Protein AF-A0ABD2YR52-F1 (afdb_monomer_lite)

Structure (mmCIF, N/CA/C/O backbone):
data_AF-A0ABD2YR52-F1
#
_entry.id   AF-A0ABD2YR52-F1
#
loop_
_atom_site.group_PDB
_atom_site.id
_atom_site.type_symbol
_atom_site.label_atom_id
_atom_site.label_alt_id
_atom_site.label_comp_id
_atom_site.label_asym_id
_atom_site.label_entity_id
_atom_site.label_seq_id
_atom_site.pdbx_PDB_ins_code
_atom_site.Cartn_x
_atom_site.Cartn_y
_atom_site.Cartn_z
_atom_site.occupancy
_atom_site.B_iso_or_equiv
_atom_site.auth_seq_id
_atom_site.auth_comp_id
_atom_site.auth_asym_id
_atom_site.auth_atom_id
_atom_site.pdbx_PDB_model_num
ATOM 1 N N . MET A 1 1 ? -4.224 -1.906 13.832 1.00 71.44 1 MET A N 1
ATOM 2 C CA . MET A 1 1 ? -3.258 -0.803 14.008 1.00 71.44 1 MET A CA 1
ATOM 3 C C . MET A 1 1 ? -3.074 -0.077 12.682 1.00 71.44 1 MET A C 1
ATOM 5 O O . MET A 1 1 ? -3.028 -0.750 11.653 1.00 71.44 1 MET A O 1
ATOM 9 N N . PHE A 1 2 ? -2.977 1.249 12.676 1.00 67.94 2 PHE A N 1
ATOM 10 C CA . PHE A 1 2 ? -2.729 2.052 11.474 1.00 67.94 2 PHE A CA 1
ATOM 11 C C . PHE A 1 2 ? -1.773 3.212 11.775 1.00 67.94 2 PHE A C 1
ATOM 13 O O . PHE A 1 2 ? -1.691 3.655 12.915 1.00 67.94 2 PHE A O 1
ATOM 20 N N . ASP A 1 3 ? -1.019 3.656 10.774 1.00 60.59 3 ASP A N 1
ATOM 21 C CA . ASP A 1 3 ? -0.093 4.791 10.859 1.00 60.59 3 ASP A CA 1
ATOM 22 C C . ASP A 1 3 ? 0.055 5.445 9.476 1.00 60.59 3 ASP A C 1
ATOM 24 O O . ASP A 1 3 ? -0.257 4.847 8.435 1.00 60.59 3 ASP A O 1
ATOM 28 N N . ARG A 1 4 ? 0.597 6.659 9.444 1.00 66.06 4 ARG A N 1
ATOM 29 C CA . ARG A 1 4 ? 0.971 7.369 8.225 1.00 66.06 4 ARG A CA 1
ATOM 30 C C . ARG A 1 4 ? 2.470 7.583 8.095 1.00 66.06 4 ARG A C 1
ATOM 32 O O . ARG A 1 4 ? 3.229 7.669 9.057 1.00 66.06 4 ARG A O 1
ATOM 39 N N . ALA A 1 5 ? 2.895 7.807 6.859 1.00 56.94 5 ALA A N 1
ATOM 40 C CA . ALA A 1 5 ? 4.204 8.361 6.558 1.00 56.94 5 ALA A CA 1
ATOM 41 C C . ALA A 1 5 ? 4.069 9.441 5.484 1.00 56.94 5 ALA A C 1
ATOM 43 O O . ALA A 1 5 ? 3.447 9.242 4.443 1.00 56.94 5 ALA A O 1
ATOM 44 N N . THR A 1 6 ? 4.676 10.601 5.706 1.00 54.31 6 THR A N 1
ATOM 45 C CA . THR A 1 6 ? 4.720 11.693 4.727 1.00 54.31 6 THR A CA 1
ATOM 46 C C . THR A 1 6 ? 6.100 11.761 4.085 1.00 54.31 6 THR A C 1
ATOM 48 O O . THR A 1 6 ? 7.114 11.654 4.772 1.00 54.31 6 THR A O 1
ATOM 51 N N . ASN A 1 7 ? 6.155 11.962 2.765 1.00 50.84 7 ASN A N 1
ATOM 52 C CA . ASN A 1 7 ? 7.400 12.265 2.066 1.00 50.84 7 ASN A CA 1
ATOM 53 C C . ASN A 1 7 ? 7.287 13.635 1.394 1.00 50.84 7 ASN A C 1
ATOM 55 O O . ASN A 1 7 ? 6.700 13.793 0.323 1.00 50.84 7 ASN A O 1
ATOM 59 N N . MET A 1 8 ? 7.879 14.635 2.048 1.00 49.28 8 MET A N 1
ATOM 60 C CA . MET A 1 8 ? 7.823 16.030 1.608 1.00 49.28 8 MET A CA 1
ATOM 61 C C . MET A 1 8 ? 8.592 16.285 0.301 1.00 49.28 8 MET A C 1
ATOM 63 O O . MET A 1 8 ? 8.306 17.270 -0.370 1.00 49.28 8 MET A O 1
ATOM 67 N N . GLN A 1 9 ? 9.529 15.412 -0.098 1.00 47.38 9 GLN A N 1
ATOM 68 C CA . GLN A 1 9 ? 10.333 15.604 -1.316 1.00 47.38 9 GLN A CA 1
ATOM 69 C C . GLN A 1 9 ? 9.577 15.267 -2.609 1.00 47.38 9 GLN A C 1
ATOM 71 O O . GLN A 1 9 ? 9.934 15.771 -3.669 1.00 47.38 9 GLN A O 1
ATOM 76 N N . HIS A 1 10 ? 8.529 14.442 -2.541 1.00 52.00 10 HIS A N 1
ATOM 77 C CA . HIS A 1 10 ? 7.835 13.922 -3.726 1.00 52.00 10 HIS A CA 1
ATOM 78 C C . HIS A 1 10 ? 6.342 14.271 -3.782 1.00 52.00 10 HIS A C 1
ATOM 80 O O . HIS A 1 10 ? 5.606 13.609 -4.507 1.00 52.00 10 HIS A O 1
ATOM 86 N N . SER A 1 11 ? 5.877 15.270 -3.019 1.00 68.94 11 SER A N 1
ATOM 87 C CA . SER A 1 11 ? 4.451 15.654 -2.953 1.00 68.94 11 SER A CA 1
ATOM 88 C C . SER A 1 11 ? 3.526 14.439 -2.792 1.00 68.94 11 SER A C 1
ATOM 90 O O . SER A 1 11 ? 2.568 14.272 -3.543 1.00 68.94 11 SER A O 1
ATOM 92 N N . SER A 1 12 ? 3.884 13.515 -1.898 1.00 75.06 12 SER A N 1
ATOM 93 C CA . SER A 1 12 ? 3.140 12.272 -1.690 1.00 75.06 12 SER A CA 1
ATOM 94 C C . SER A 1 12 ? 3.155 11.858 -0.225 1.00 75.06 12 SER A C 1
ATOM 96 O O . SER A 1 12 ? 4.072 12.170 0.542 1.00 75.06 12 SER A O 1
ATOM 98 N N . PHE A 1 13 ? 2.127 11.123 0.170 1.00 81.75 13 PHE A N 1
ATOM 99 C CA . PHE A 1 13 ? 2.026 10.507 1.485 1.00 81.75 13 PHE A CA 1
ATOM 100 C C . PHE A 1 13 ? 1.654 9.039 1.329 1.00 81.75 13 PHE A C 1
ATOM 102 O O . PHE A 1 13 ? 1.230 8.596 0.264 1.00 81.75 13 PHE A O 1
ATOM 109 N N . SER A 1 14 ? 1.840 8.264 2.381 1.00 81.75 14 SER A N 1
ATOM 110 C CA . SER A 1 14 ? 1.438 6.870 2.422 1.00 81.75 14 SER A CA 1
ATOM 111 C C . SER A 1 14 ? 0.779 6.537 3.746 1.00 81.75 14 SER A C 1
ATOM 113 O O . SER A 1 14 ? 1.005 7.189 4.770 1.00 81.75 14 SER A O 1
ATOM 115 N N . THR A 1 15 ? -0.040 5.500 3.702 1.00 84.50 15 THR A N 1
ATOM 116 C CA . THR A 1 15 ? -0.690 4.904 4.861 1.00 84.50 15 THR A CA 1
ATOM 117 C C . THR A 1 15 ? -0.187 3.478 5.026 1.00 84.50 15 THR A C 1
ATOM 119 O O . THR A 1 15 ? 0.148 2.795 4.053 1.00 84.50 15 THR A O 1
ATOM 122 N N . GLY A 1 16 ? -0.079 3.047 6.276 1.00 83.88 16 GLY A N 1
ATOM 123 C CA . GLY A 1 16 ? 0.263 1.692 6.666 1.00 83.88 16 GLY A CA 1
ATOM 124 C C . GLY A 1 16 ? -0.782 1.159 7.630 1.00 83.88 16 GLY A C 1
ATOM 125 O O . GLY A 1 16 ? -1.138 1.824 8.596 1.00 83.88 16 GLY A O 1
ATOM 126 N N . VAL A 1 17 ? -1.261 -0.053 7.388 1.00 85.00 17 VAL A N 1
ATOM 127 C CA . VAL A 1 17 ? -2.178 -0.765 8.277 1.00 85.00 17 VAL A CA 1
ATOM 128 C C . VAL A 1 17 ? -1.579 -2.124 8.581 1.00 85.00 17 VAL A C 1
ATOM 130 O O . VAL A 1 17 ? -1.082 -2.806 7.687 1.00 85.00 17 VAL A O 1
ATOM 133 N N . ALA A 1 18 ? -1.671 -2.536 9.838 1.00 85.56 18 ALA A N 1
ATOM 134 C CA . ALA A 1 18 ? -1.377 -3.891 10.266 1.00 85.56 18 ALA A CA 1
ATOM 135 C C . ALA A 1 18 ? -2.550 -4.453 11.075 1.00 85.56 18 ALA A C 1
ATOM 137 O O . ALA A 1 18 ? -3.049 -3.816 12.011 1.00 85.56 18 ALA A O 1
ATOM 138 N N . MET A 1 19 ? -2.974 -5.664 10.721 1.00 83.06 19 MET A N 1
ATOM 139 C CA . MET A 1 19 ? -3.982 -6.437 11.437 1.00 83.06 19 MET A CA 1
ATOM 140 C C . MET A 1 19 ? -3.339 -7.599 12.163 1.00 83.06 19 MET A C 1
ATOM 142 O O . MET A 1 19 ? -2.556 -8.357 11.586 1.00 83.06 19 MET A O 1
ATOM 146 N N . LEU A 1 20 ? -3.694 -7.731 13.436 1.00 81.50 20 LEU A N 1
ATOM 147 C CA . LEU A 1 20 ? -3.202 -8.777 14.312 1.00 81.50 20 LEU A CA 1
ATOM 148 C C . LEU A 1 20 ? -4.368 -9.403 15.077 1.00 81.50 20 LEU A C 1
ATOM 150 O O . LEU A 1 20 ? -5.316 -8.711 15.440 1.00 81.50 20 LEU A O 1
ATOM 154 N N . ILE A 1 21 ? -4.261 -10.696 15.374 1.00 79.12 21 ILE A N 1
ATOM 155 C CA . ILE A 1 21 ? -5.092 -11.373 16.372 1.00 79.12 21 ILE A CA 1
ATOM 156 C C . ILE A 1 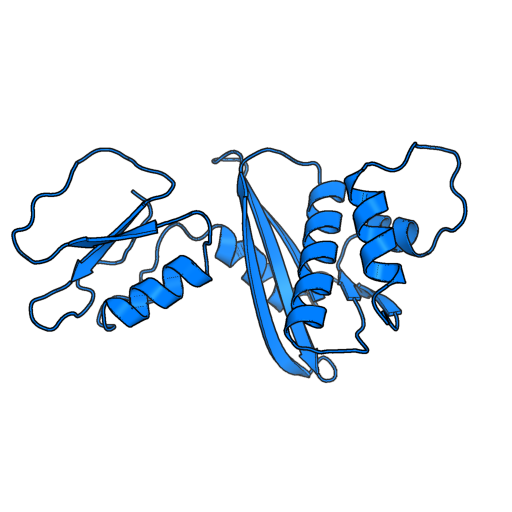21 ? -4.429 -11.160 17.732 1.00 79.12 21 ILE A C 1
ATOM 158 O O . ILE A 1 21 ? -3.235 -11.440 17.889 1.00 79.12 21 ILE A O 1
ATOM 162 N N . ASN A 1 22 ? -5.197 -10.678 18.713 1.00 78.31 22 ASN A N 1
ATOM 163 C CA . ASN A 1 22 ? -4.768 -10.505 20.108 1.00 78.31 22 ASN A CA 1
ATOM 164 C C . ASN A 1 22 ? -3.435 -9.739 20.268 1.00 78.31 22 ASN A C 1
ATOM 166 O O . ASN A 1 22 ? -2.638 -10.072 21.140 1.00 78.31 22 ASN A O 1
ATOM 170 N N . HIS A 1 23 ? -3.156 -8.764 19.393 1.00 68.94 23 HIS A N 1
ATOM 171 C CA . HIS A 1 23 ? -1.895 -7.996 19.334 1.00 68.94 23 HIS A CA 1
ATOM 172 C C . HIS A 1 23 ? -0.605 -8.830 19.172 1.00 68.94 23 HIS A C 1
ATOM 174 O O . HIS A 1 23 ? 0.488 -8.284 19.295 1.00 68.94 23 HIS A O 1
ATOM 180 N N . ALA A 1 24 ? -0.701 -10.131 18.870 1.00 70.12 24 ALA A N 1
ATOM 181 C CA . ALA A 1 24 ? 0.448 -11.041 18.867 1.00 70.12 24 ALA A CA 1
ATOM 182 C C . ALA A 1 24 ? 0.676 -11.732 17.517 1.00 70.12 24 ALA A C 1
ATOM 184 O O . ALA A 1 24 ? 1.819 -11.908 17.097 1.00 70.12 24 ALA A O 1
ATOM 185 N N . SER A 1 25 ? -0.393 -12.122 16.819 1.00 77.88 25 SER A N 1
ATOM 186 C CA . SER A 1 25 ? -0.284 -12.877 15.566 1.00 77.88 25 SER A CA 1
ATOM 187 C C . SER A 1 25 ? -0.683 -12.014 14.381 1.00 77.88 25 SER A C 1
ATOM 189 O O . SER A 1 25 ? -1.835 -11.608 14.275 1.00 77.88 25 SER A O 1
ATOM 191 N N . PHE A 1 26 ? 0.262 -11.742 13.484 1.00 81.62 26 PHE A N 1
ATOM 192 C CA . PHE A 1 26 ? 0.005 -10.992 12.257 1.00 81.62 26 PHE A CA 1
ATOM 193 C C . PHE A 1 26 ? -0.951 -11.750 11.324 1.00 81.62 26 PHE A C 1
ATOM 195 O O . PHE A 1 26 ? -0.741 -12.930 11.050 1.00 81.62 26 PHE A O 1
ATOM 202 N N . ILE A 1 27 ? -1.979 -11.056 10.830 1.00 80.88 27 ILE A N 1
ATOM 203 C CA . ILE A 1 27 ? -2.959 -11.578 9.864 1.00 80.88 27 ILE A CA 1
ATOM 204 C C . ILE A 1 27 ? -2.647 -11.042 8.472 1.00 80.88 27 ILE A C 1
ATOM 206 O O . ILE A 1 27 ? -2.513 -11.795 7.513 1.00 80.88 27 ILE A O 1
ATOM 210 N N . ALA A 1 28 ? -2.581 -9.716 8.368 1.00 81.19 28 ALA A N 1
ATOM 211 C CA . ALA A 1 28 ? -2.492 -9.002 7.110 1.00 81.19 28 ALA A CA 1
ATOM 212 C C . ALA A 1 28 ? -1.951 -7.594 7.338 1.00 81.19 28 ALA A C 1
ATOM 214 O O . ALA A 1 28 ? -2.092 -7.014 8.418 1.00 81.19 28 ALA A O 1
ATOM 215 N N . GLY A 1 29 ? -1.362 -7.028 6.293 1.00 82.38 29 GLY A N 1
ATOM 216 C CA . GLY A 1 29 ? -0.890 -5.656 6.280 1.00 82.38 29 GLY A CA 1
ATOM 217 C C . GLY A 1 29 ? -1.226 -5.003 4.953 1.00 82.38 29 GLY A C 1
ATOM 218 O O . GLY A 1 29 ? -1.324 -5.677 3.930 1.00 82.38 29 GLY A O 1
ATOM 219 N N . LEU A 1 30 ? -1.419 -3.694 4.982 1.00 79.38 30 LEU A N 1
ATOM 220 C CA . LEU A 1 30 ? -1.702 -2.883 3.810 1.00 79.38 30 LEU A CA 1
ATOM 221 C C . LEU A 1 30 ? -0.765 -1.683 3.818 1.00 79.38 30 LEU A C 1
ATOM 223 O O . LEU A 1 30 ? -0.578 -1.034 4.844 1.00 79.38 30 LEU A O 1
ATOM 227 N N . SER A 1 31 ? -0.195 -1.385 2.658 1.00 83.56 31 SER A N 1
ATOM 228 C CA . SER A 1 31 ? 0.545 -0.156 2.415 1.00 83.56 31 SER A CA 1
ATOM 229 C C . SER A 1 31 ? -0.017 0.501 1.167 1.00 83.56 31 SER A C 1
ATOM 231 O O . SER A 1 31 ? -0.183 -0.164 0.144 1.00 83.56 31 SER A O 1
ATOM 233 N N . LYS A 1 32 ? -0.343 1.791 1.241 1.00 80.69 32 LYS A N 1
ATOM 234 C CA . LYS A 1 32 ? -0.827 2.552 0.085 1.00 80.69 32 LYS A CA 1
ATOM 235 C C . LYS A 1 32 ? -0.100 3.874 -0.025 1.00 80.69 32 LYS A C 1
ATOM 237 O O . LYS A 1 32 ? 0.027 4.598 0.956 1.00 80.69 32 LYS A O 1
ATOM 242 N N . LYS A 1 33 ? 0.341 4.199 -1.239 1.00 81.88 33 LYS A N 1
ATOM 243 C CA . LYS A 1 33 ? 0.891 5.508 -1.598 1.00 81.88 33 LYS A CA 1
ATOM 244 C C . LYS A 1 33 ? -0.193 6.362 -2.253 1.00 81.88 33 LYS A C 1
ATOM 246 O O . LYS A 1 33 ? -0.914 5.889 -3.126 1.00 81.88 33 LYS A O 1
ATOM 251 N N . TYR A 1 34 ? -0.252 7.627 -1.865 1.00 80.88 34 TYR A N 1
ATOM 252 C CA . TYR A 1 34 ? -1.148 8.649 -2.387 1.00 80.88 34 TYR A CA 1
ATOM 253 C C . TYR A 1 34 ? -0.332 9.814 -2.955 1.00 80.88 34 TYR A C 1
ATOM 255 O O . TYR A 1 34 ? 0.692 10.209 -2.393 1.00 80.88 34 TYR A O 1
ATOM 263 N N . LEU A 1 35 ? -0.786 10.368 -4.079 1.00 77.00 35 LEU A N 1
ATOM 264 C CA . LEU A 1 35 ? -0.212 11.570 -4.686 1.00 77.00 35 LEU A CA 1
ATOM 265 C C . LEU A 1 35 ? -0.916 12.817 -4.131 1.00 77.00 35 LEU A C 1
ATOM 267 O O . LEU A 1 35 ? -2.134 12.818 -3.970 1.00 77.00 35 LEU A O 1
ATOM 271 N N . GLY A 1 36 ? -0.157 13.880 -3.873 1.00 77.94 36 GLY A N 1
ATOM 272 C CA . GLY A 1 36 ? -0.648 15.161 -3.369 1.00 77.94 36 GLY A CA 1
ATOM 273 C C . GLY A 1 36 ? -0.270 15.455 -1.914 1.00 77.94 36 GLY A C 1
ATOM 274 O O . GLY A 1 36 ? 0.490 14.728 -1.269 1.00 77.94 36 GLY A O 1
ATOM 275 N N . PHE A 1 37 ? -0.820 16.558 -1.404 1.00 73.12 37 PHE A N 1
ATOM 276 C CA . PHE A 1 37 ? -0.639 17.012 -0.028 1.00 73.12 37 PHE A CA 1
ATOM 277 C C . PHE A 1 37 ? -1.951 16.900 0.735 1.00 73.12 37 PHE A C 1
ATOM 279 O O . PHE A 1 37 ? -3.002 17.313 0.254 1.00 73.12 37 PHE A O 1
ATOM 286 N N . ALA A 1 38 ? -1.866 16.381 1.950 1.00 75.38 38 ALA A N 1
ATOM 287 C CA . ALA A 1 38 ? -2.953 16.373 2.909 1.00 75.38 38 ALA A CA 1
ATOM 288 C C . ALA A 1 38 ? -2.375 16.727 4.282 1.00 75.38 38 ALA A C 1
ATOM 290 O O . ALA A 1 38 ? -1.193 16.488 4.553 1.00 75.38 38 ALA A O 1
ATOM 291 N N . ASN A 1 39 ? -3.191 17.342 5.136 1.00 77.38 39 ASN A N 1
ATOM 292 C CA . ASN A 1 39 ? -2.781 17.609 6.50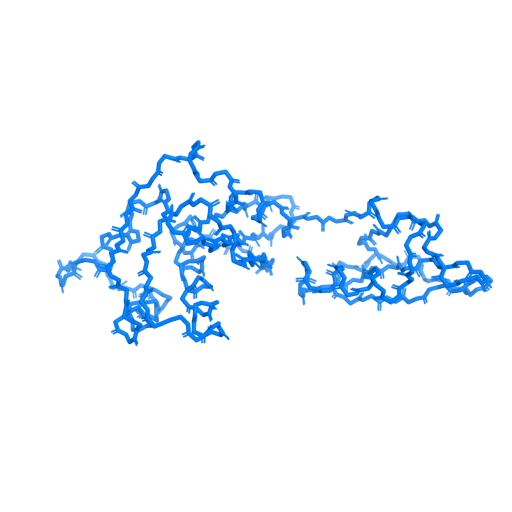8 1.00 77.38 39 ASN A CA 1
ATOM 293 C C . ASN A 1 39 ? -2.704 16.296 7.304 1.00 77.38 39 ASN A C 1
ATOM 295 O O . ASN A 1 39 ? -3.119 15.229 6.848 1.00 77.38 39 ASN A O 1
ATOM 299 N N . ALA A 1 40 ? -2.153 16.379 8.510 1.00 75.56 40 ALA A N 1
ATOM 300 C CA . ALA A 1 40 ? -1.989 15.216 9.363 1.00 75.56 40 ALA A CA 1
ATOM 301 C C . ALA A 1 40 ? -3.282 14.439 9.601 1.00 75.56 40 ALA A C 1
ATOM 303 O O . ALA A 1 40 ? -3.314 13.227 9.433 1.00 75.56 40 ALA A O 1
ATOM 304 N N . GLU A 1 41 ? -4.334 15.168 9.929 1.00 75.25 41 GLU A N 1
ATOM 305 C CA . GLU A 1 41 ? -5.636 14.645 10.324 1.00 75.25 41 GLU A CA 1
ATOM 306 C C . GLU A 1 41 ? -6.299 13.884 9.172 1.00 75.25 41 GLU A C 1
ATOM 308 O O . GLU A 1 41 ? -6.766 12.762 9.346 1.00 75.25 41 GLU A O 1
ATOM 313 N N . THR A 1 42 ? -6.245 14.445 7.963 1.00 78.88 42 THR A N 1
ATOM 314 C CA . THR A 1 42 ? -6.792 13.822 6.754 1.00 78.88 42 THR A CA 1
ATOM 315 C C . THR A 1 42 ? -6.064 12.526 6.419 1.00 78.88 42 THR A C 1
ATOM 317 O O . THR A 1 42 ? -6.698 11.545 6.040 1.00 78.88 42 THR A O 1
ATOM 320 N N . ILE A 1 43 ? -4.735 12.492 6.557 1.00 79.44 43 ILE A N 1
ATOM 321 C CA . ILE A 1 43 ? -3.963 11.285 6.238 1.00 79.44 43 ILE A CA 1
ATOM 322 C C . ILE A 1 43 ? -4.290 10.154 7.224 1.00 79.44 43 ILE A C 1
ATOM 324 O O . ILE A 1 43 ? -4.412 9.005 6.807 1.00 79.44 43 ILE A O 1
ATOM 328 N N . GLU A 1 44 ? -4.489 10.466 8.503 1.00 77.50 44 GLU A N 1
ATOM 329 C CA . GLU A 1 44 ? -4.903 9.476 9.508 1.00 77.50 44 GLU A CA 1
ATOM 330 C C . GLU A 1 44 ? -6.333 8.991 9.296 1.00 77.50 44 GLU A C 1
ATOM 332 O O . GLU A 1 44 ? -6.606 7.796 9.406 1.00 77.50 44 GLU A O 1
ATOM 337 N N . ALA A 1 45 ? -7.247 9.892 8.928 1.00 80.38 45 ALA A N 1
ATOM 338 C CA . ALA A 1 45 ? -8.601 9.514 8.545 1.00 80.38 45 ALA A CA 1
ATOM 339 C C . ALA A 1 45 ? -8.574 8.556 7.337 1.00 80.38 45 ALA A C 1
ATOM 341 O O . ALA A 1 45 ? -9.252 7.529 7.336 1.00 80.38 45 ALA A O 1
ATOM 342 N N . ILE A 1 46 ? -7.716 8.817 6.343 1.00 83.38 46 ILE A N 1
ATOM 343 C CA . ILE A 1 46 ? -7.497 7.910 5.207 1.00 83.38 46 ILE A CA 1
ATOM 344 C C . ILE A 1 46 ? -6.904 6.567 5.664 1.00 83.38 46 ILE A C 1
ATOM 346 O O . ILE A 1 46 ? -7.367 5.524 5.203 1.00 83.38 46 ILE A O 1
ATOM 350 N N . ALA A 1 47 ? -5.924 6.560 6.572 1.00 84.75 47 ALA A N 1
ATOM 351 C CA . ALA A 1 47 ? -5.342 5.326 7.110 1.00 84.75 47 ALA A CA 1
ATOM 352 C C . ALA A 1 47 ? -6.381 4.493 7.883 1.00 84.75 47 ALA A C 1
ATOM 354 O O . ALA A 1 47 ? -6.448 3.272 7.735 1.00 84.75 47 ALA A O 1
ATOM 355 N N . THR A 1 48 ? -7.255 5.163 8.634 1.00 85.88 48 THR A N 1
ATOM 356 C CA . THR A 1 48 ? -8.385 4.564 9.357 1.00 85.88 48 THR A CA 1
ATOM 357 C C . THR A 1 48 ? -9.389 3.942 8.392 1.00 85.88 48 THR A C 1
ATOM 359 O O . THR A 1 48 ? -9.797 2.791 8.558 1.00 85.88 48 THR A O 1
ATOM 362 N N . ARG A 1 49 ? -9.730 4.669 7.322 1.00 85.44 49 ARG A N 1
ATOM 363 C CA . ARG A 1 49 ? -10.564 4.170 6.225 1.00 85.44 49 ARG A CA 1
ATOM 364 C C . ARG A 1 49 ? -9.968 2.910 5.601 1.00 85.44 49 ARG A C 1
ATOM 366 O O . ARG A 1 49 ? -10.665 1.915 5.422 1.00 85.44 49 ARG A O 1
ATOM 373 N N . ASP A 1 50 ? -8.679 2.951 5.268 1.00 87.56 50 ASP A N 1
ATOM 374 C CA . ASP A 1 50 ? -7.948 1.827 4.679 1.00 87.56 50 ASP A CA 1
ATOM 375 C C . ASP A 1 50 ? -7.944 0.605 5.609 1.00 87.56 50 ASP A C 1
ATOM 377 O O . ASP A 1 50 ? -8.080 -0.524 5.134 1.00 87.56 50 ASP A O 1
ATOM 381 N N . ALA A 1 51 ? -7.867 0.817 6.927 1.00 86.81 51 ALA A N 1
ATOM 382 C CA . ALA A 1 51 ? -7.978 -0.253 7.909 1.00 86.81 51 ALA A CA 1
ATOM 383 C C . ALA A 1 51 ? -9.372 -0.894 7.919 1.00 86.81 51 ALA A C 1
ATOM 385 O O . ALA A 1 51 ? -9.476 -2.119 7.860 1.00 86.81 51 ALA A O 1
ATOM 386 N N . ALA A 1 52 ? -10.440 -0.094 7.915 1.00 85.62 52 ALA A N 1
ATOM 387 C CA . ALA A 1 52 ? -11.805 -0.613 7.846 1.00 85.62 52 ALA A CA 1
ATOM 388 C C . ALA A 1 52 ? -12.067 -1.387 6.539 1.00 85.62 52 ALA A C 1
ATOM 390 O O . ALA A 1 52 ? -12.655 -2.471 6.555 1.00 85.62 52 ALA A O 1
ATOM 391 N N . PHE A 1 53 ? -11.565 -0.885 5.405 1.00 87.00 53 PHE A N 1
ATOM 392 C CA . PHE A 1 53 ? -11.643 -1.597 4.127 1.00 87.00 53 PHE A CA 1
ATOM 393 C C . PHE A 1 53 ? -10.907 -2.937 4.156 1.00 87.00 53 PHE A C 1
ATOM 395 O O . PHE A 1 53 ? -11.449 -3.928 3.664 1.00 87.00 53 PHE A O 1
ATOM 402 N N . LEU A 1 54 ? -9.702 -2.983 4.732 1.00 85.75 54 LEU A N 1
ATOM 403 C CA . LEU A 1 54 ? -8.943 -4.226 4.866 1.00 85.75 54 LEU A CA 1
ATOM 404 C C . LEU A 1 54 ? -9.704 -5.250 5.722 1.00 85.75 54 LEU A C 1
ATOM 406 O O . LEU A 1 54 ? -9.778 -6.415 5.343 1.00 85.75 54 LEU A O 1
ATOM 410 N N . ALA A 1 55 ? -10.334 -4.818 6.819 1.00 86.19 55 ALA A N 1
ATOM 411 C CA . ALA A 1 55 ? -11.098 -5.707 7.700 1.00 86.19 55 ALA A CA 1
ATOM 412 C C . ALA A 1 55 ? -12.270 -6.324 6.938 1.00 86.19 55 ALA A C 1
ATOM 414 O O . ALA A 1 55 ? -12.461 -7.541 6.951 1.00 86.19 55 ALA A O 1
ATOM 415 N N . ARG A 1 56 ? -13.002 -5.483 6.197 1.00 85.69 56 ARG A N 1
ATOM 416 C CA . ARG A 1 56 ? -14.123 -5.922 5.365 1.00 85.69 56 ARG A CA 1
ATOM 417 C C . ARG A 1 56 ? -13.682 -6.901 4.279 1.00 85.69 56 ARG A C 1
ATOM 419 O O . ARG A 1 56 ? -14.355 -7.903 4.067 1.00 85.69 56 ARG A O 1
ATOM 426 N N . ALA A 1 57 ? -12.560 -6.635 3.610 1.00 85.6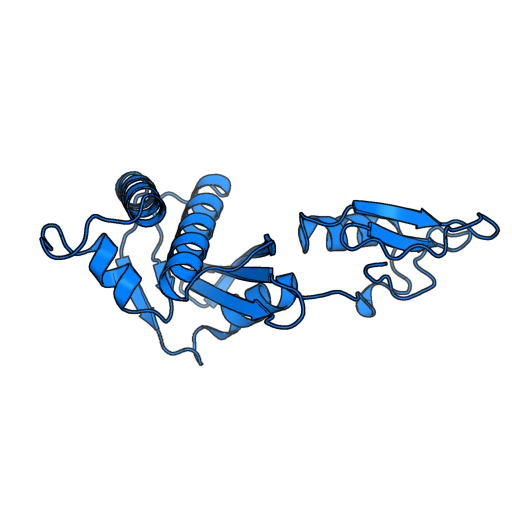2 57 ALA A N 1
ATOM 427 C CA . ALA A 1 57 ? -12.012 -7.514 2.575 1.00 85.62 57 ALA A CA 1
ATOM 428 C C . ALA A 1 57 ? -11.599 -8.893 3.120 1.00 85.62 57 ALA A C 1
ATOM 430 O O . ALA A 1 57 ? -11.653 -9.882 2.394 1.00 85.62 57 ALA A O 1
ATOM 431 N N . LEU A 1 58 ? -11.224 -8.962 4.399 1.00 85.38 58 LEU A N 1
ATOM 432 C CA . LEU A 1 58 ? -10.873 -10.196 5.102 1.00 85.38 58 LEU A CA 1
ATOM 433 C C . LEU A 1 58 ? -12.069 -10.859 5.800 1.00 85.38 58 LEU A C 1
ATOM 435 O O . LEU A 1 58 ? -11.879 -11.827 6.532 1.00 85.38 58 LEU A O 1
ATOM 439 N N . TYR A 1 59 ? -13.290 -10.353 5.591 1.00 88.12 59 TYR A N 1
ATOM 440 C CA . TYR A 1 59 ? -14.510 -10.816 6.262 1.00 88.12 59 TYR A CA 1
ATOM 441 C C . TYR A 1 59 ? -14.417 -10.774 7.799 1.00 88.12 59 TYR A C 1
ATOM 443 O O . TYR A 1 59 ? -15.093 -11.530 8.497 1.00 88.12 59 TYR A O 1
ATOM 451 N N . ILE A 1 60 ? -13.596 -9.872 8.345 1.00 84.38 60 ILE A N 1
ATOM 452 C CA . ILE A 1 60 ? -13.454 -9.677 9.787 1.00 84.38 60 ILE A CA 1
ATOM 453 C C . ILE A 1 60 ? -14.609 -8.801 10.256 1.00 84.38 60 ILE A C 1
ATOM 455 O O . ILE A 1 60 ? -14.692 -7.619 9.929 1.00 84.38 60 ILE A O 1
ATOM 459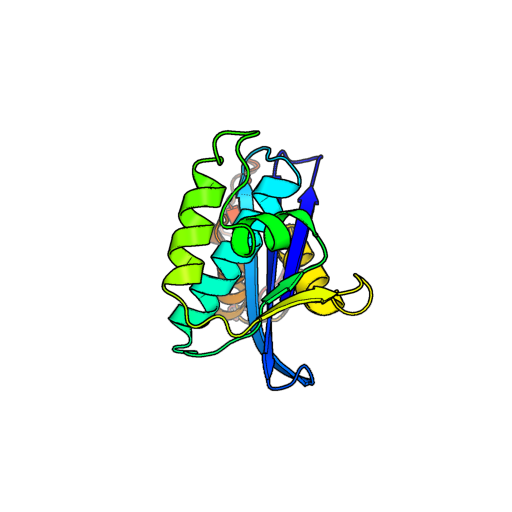 N N . SER A 1 61 ? -15.515 -9.404 11.020 1.00 78.00 61 SER A N 1
ATOM 460 C CA . SER A 1 61 ? -16.739 -8.735 11.457 1.00 78.00 61 SER A CA 1
ATOM 461 C C . SER A 1 61 ? -16.512 -7.821 12.652 1.00 78.00 61 SER A C 1
ATOM 463 O O . SER A 1 61 ? -17.176 -6.800 12.715 1.00 78.00 61 SER A O 1
ATOM 465 N N . ASN A 1 62 ? -15.596 -8.184 13.559 1.00 82.38 62 ASN A N 1
ATOM 466 C CA . ASN A 1 62 ? -15.310 -7.473 14.805 1.00 82.38 62 ASN A CA 1
ATOM 467 C C . ASN A 1 62 ? -13.814 -7.172 14.901 1.00 82.38 62 ASN A C 1
ATOM 469 O O . ASN A 1 62 ? -12.999 -8.094 14.834 1.00 82.38 62 ASN A O 1
ATOM 473 N N . PHE A 1 63 ? -13.448 -5.907 15.078 1.00 82.38 63 PHE A N 1
ATOM 474 C CA . PHE A 1 63 ? -12.050 -5.503 15.228 1.00 82.38 63 PHE A CA 1
ATOM 475 C C . PHE A 1 63 ? -11.918 -4.241 16.079 1.00 82.38 63 PHE A C 1
ATOM 477 O O . PHE A 1 63 ? -12.856 -3.453 16.193 1.00 82.38 63 PHE A O 1
ATOM 484 N N . SER A 1 64 ? -10.739 -4.050 16.667 1.00 83.81 64 SER A N 1
ATOM 485 C CA . SER A 1 64 ? -10.342 -2.796 17.299 1.00 83.81 64 SER A CA 1
ATOM 486 C C . SER A 1 64 ? -9.427 -1.999 16.370 1.00 83.81 64 SER A C 1
ATOM 488 O O . SER A 1 64 ? -8.616 -2.552 15.617 1.00 83.81 64 SER A O 1
ATOM 490 N N . LEU A 1 65 ? -9.566 -0.679 16.409 1.00 83.12 65 LEU A N 1
ATOM 491 C CA . LEU A 1 65 ? -8.681 0.246 15.717 1.00 83.12 65 LEU A CA 1
ATOM 492 C C . LEU A 1 65 ? -7.714 0.867 16.710 1.00 83.12 65 LEU A C 1
ATOM 494 O O . LEU A 1 65 ? -8.107 1.311 17.781 1.00 83.12 65 LEU A O 1
ATOM 498 N N . GLU A 1 66 ? -6.447 0.920 16.321 1.00 83.88 66 GLU A N 1
ATOM 499 C CA . GLU A 1 66 ? -5.389 1.488 17.148 1.00 83.88 66 GLU A CA 1
ATOM 500 C C . GLU A 1 66 ? -4.528 2.400 16.285 1.00 83.88 66 GLU A C 1
ATOM 502 O O . GLU A 1 66 ? -4.051 1.957 15.233 1.00 83.88 66 GLU A O 1
ATOM 507 N N . GLY A 1 67 ? -4.332 3.639 16.724 1.00 76.25 67 GLY A N 1
ATOM 508 C CA . GLY A 1 67 ? -3.515 4.648 16.046 1.00 76.25 67 GLY A CA 1
ATOM 509 C C . GLY A 1 67 ? -2.863 5.596 17.051 1.00 76.25 67 GLY A C 1
ATOM 510 O O . GLY A 1 67 ? -3.030 5.431 18.257 1.00 76.25 67 GLY A O 1
ATOM 511 N N . ASP A 1 68 ? -2.104 6.580 16.579 1.00 70.69 68 ASP A N 1
ATOM 512 C CA . ASP A 1 68 ? -1.378 7.544 17.421 1.00 70.69 68 ASP A CA 1
ATOM 513 C C . ASP A 1 68 ? -1.979 8.963 17.393 1.00 70.69 68 ASP A C 1
ATOM 515 O O . ASP A 1 68 ? -1.472 9.868 18.061 1.00 70.69 68 ASP A O 1
ATOM 519 N N . VAL A 1 69 ? -3.088 9.166 16.671 1.00 66.38 69 VAL A N 1
ATOM 520 C CA . VAL A 1 69 ? -3.737 10.474 16.535 1.00 66.38 69 VAL A CA 1
ATOM 521 C C . VAL A 1 69 ? -5.078 10.531 17.258 1.00 66.38 69 VAL A C 1
ATOM 523 O O . VAL A 1 69 ? -6.078 9.941 16.854 1.00 66.38 69 VAL A O 1
ATOM 526 N N . GLN A 1 70 ? -5.093 11.342 18.316 1.00 64.69 70 GLN A N 1
ATOM 527 C CA . GLN A 1 70 ? -6.237 11.548 19.199 1.00 64.69 70 GLN A CA 1
ATOM 528 C C . GLN A 1 70 ? -7.453 12.150 18.474 1.00 64.69 70 GLN A C 1
ATOM 530 O O . GLN A 1 70 ? -8.579 11.862 18.863 1.00 64.69 70 GLN A O 1
ATOM 535 N N . ILE A 1 71 ? -7.260 12.952 17.417 1.00 63.78 71 ILE A N 1
ATOM 536 C CA . ILE A 1 71 ? -8.369 13.646 16.737 1.00 63.78 71 ILE A CA 1
ATOM 537 C C . ILE A 1 71 ? -9.319 12.686 16.016 1.00 63.78 71 ILE A C 1
ATOM 539 O O . ILE A 1 71 ? -10.524 12.878 16.066 1.00 63.78 71 ILE A O 1
ATOM 543 N N . VAL A 1 72 ? -8.798 11.614 15.409 1.00 64.88 72 VAL A N 1
ATOM 544 C CA . VAL A 1 72 ? -9.634 10.622 14.713 1.00 64.88 72 VAL A CA 1
ATOM 545 C C . VAL A 1 72 ? -10.502 9.858 15.710 1.00 64.88 72 VAL A C 1
ATOM 547 O O . VAL A 1 72 ? -11.624 9.480 15.398 1.00 64.88 72 VAL A O 1
ATOM 550 N N . ILE A 1 73 ? -10.004 9.669 16.932 1.00 64.56 73 ILE A N 1
ATOM 551 C CA . ILE A 1 73 ? -10.753 9.021 18.009 1.00 64.56 73 ILE A CA 1
ATOM 552 C C . ILE A 1 73 ? -11.920 9.907 18.446 1.00 64.56 73 ILE A C 1
ATOM 554 O O . ILE A 1 73 ? -13.046 9.421 18.490 1.00 64.56 73 ILE A O 1
ATOM 558 N N . HIS A 1 74 ? -11.669 11.201 18.677 1.00 64.62 74 HIS A N 1
ATOM 559 C CA . HIS A 1 74 ? -12.729 12.166 18.988 1.00 64.62 74 HIS A CA 1
ATOM 560 C C . HIS A 1 74 ? -13.742 12.268 17.839 1.00 64.62 74 HIS A C 1
ATOM 562 O O . HIS A 1 74 ? -14.931 12.153 18.073 1.00 64.62 74 HIS A O 1
ATOM 568 N N . MET A 1 75 ? -13.302 12.308 16.575 1.00 63.38 75 MET A N 1
ATOM 569 C CA . MET A 1 75 ? -14.204 12.345 15.407 1.00 63.38 75 MET A CA 1
ATOM 570 C C . MET A 1 75 ? -15.189 11.166 15.325 1.00 63.38 75 MET A C 1
ATOM 572 O O . MET A 1 75 ? -16.272 11.309 14.758 1.00 63.38 75 MET A O 1
ATOM 576 N N . VAL A 1 76 ? -14.808 9.992 15.835 1.00 62.00 76 VAL A N 1
ATOM 577 C CA . VAL A 1 76 ? -15.657 8.791 15.808 1.00 62.00 76 VAL A CA 1
ATOM 578 C C . VAL A 1 76 ? -16.489 8.651 17.083 1.00 62.00 76 VAL A C 1
ATOM 580 O O . VAL A 1 76 ? -17.576 8.081 17.030 1.00 62.00 76 VAL A O 1
ATOM 583 N N . GLN A 1 77 ? -15.988 9.155 18.212 1.00 64.31 77 GLN A N 1
ATOM 584 C CA . GLN A 1 77 ? -16.641 9.052 19.519 1.00 64.31 77 GLN A CA 1
ATOM 585 C C . GLN A 1 77 ? -17.551 10.241 19.851 1.00 64.31 77 GLN A C 1
ATOM 587 O O . GLN A 1 77 ? -18.471 10.059 20.643 1.00 64.31 77 GLN A O 1
ATOM 592 N N . ASP A 1 78 ? -17.342 11.413 19.246 1.00 60.38 78 ASP A N 1
ATOM 593 C CA . ASP A 1 78 ? -18.209 12.575 19.434 1.00 60.38 78 ASP A CA 1
ATOM 594 C C . ASP A 1 78 ? -19.467 12.473 18.560 1.00 60.38 78 ASP A C 1
ATOM 596 O O . ASP A 1 78 ? -19.423 12.366 17.323 1.00 60.38 78 ASP A O 1
ATOM 600 N N . GLU A 1 79 ? -20.618 12.509 19.231 1.00 53.22 79 GLU A N 1
ATOM 601 C CA . GLU A 1 79 ? -21.925 12.737 18.610 1.00 53.22 79 GLU A CA 1
ATOM 602 C C . GLU A 1 79 ? -22.165 14.228 18.323 1.00 53.22 79 GLU A C 1
ATOM 604 O O . GLU A 1 79 ? -22.889 14.535 17.380 1.00 53.22 79 GLU A O 1
ATOM 609 N N . ASP A 1 80 ? -21.471 15.131 19.023 1.00 51.22 80 ASP A N 1
ATOM 610 C CA . ASP A 1 80 ? -21.720 16.571 18.995 1.00 51.22 80 ASP A CA 1
ATOM 611 C C . ASP A 1 80 ? -20.403 17.361 19.066 1.00 51.22 80 ASP A C 1
ATOM 613 O O . ASP A 1 80 ? -19.814 17.479 20.136 1.00 51.22 80 ASP A O 1
ATOM 617 N N . ASP A 1 81 ? -19.952 17.962 17.961 1.00 48.25 81 ASP A N 1
ATOM 618 C CA . ASP A 1 81 ? -19.058 19.122 18.079 1.00 48.25 81 ASP A CA 1
ATOM 619 C C . ASP A 1 81 ? -19.361 20.155 16.980 1.00 48.25 81 ASP A C 1
ATOM 621 O O . ASP A 1 81 ? -19.074 19.977 15.794 1.00 48.25 81 ASP A O 1
ATOM 625 N N . GLU A 1 82 ? -20.010 21.248 17.389 1.00 48.75 82 GLU A N 1
ATOM 626 C CA . GLU A 1 82 ? -20.567 22.319 16.546 1.00 48.75 82 GLU A CA 1
ATOM 627 C C . GLU A 1 82 ? -19.506 23.241 15.904 1.00 48.75 82 GLU A C 1
ATOM 629 O O . GLU A 1 82 ? -19.856 24.192 15.204 1.00 48.75 82 GLU A O 1
ATOM 634 N N . PHE A 1 83 ? -18.204 23.000 16.105 1.00 46.38 83 PHE A N 1
ATOM 635 C CA . PHE A 1 83 ? -17.164 23.999 15.802 1.00 46.38 83 PHE A CA 1
ATOM 636 C C . PHE A 1 83 ? -16.322 23.781 14.537 1.00 46.38 83 PHE A C 1
ATOM 638 O O . PHE A 1 83 ? -15.470 24.613 14.208 1.00 46.38 83 PHE A O 1
ATOM 645 N N . SER A 1 84 ? -16.599 22.757 13.734 1.00 48.62 84 SER A N 1
ATOM 646 C CA . SER A 1 84 ? -16.194 22.763 12.324 1.00 48.62 84 SER A CA 1
ATOM 647 C C . SER A 1 84 ? -17.073 21.837 11.500 1.00 48.62 84 SER A C 1
ATOM 649 O O . SER A 1 84 ? -17.288 20.701 11.913 1.00 48.62 84 SER A O 1
ATOM 651 N N . PRO A 1 85 ? -17.551 22.269 10.317 1.00 51.56 85 PRO A N 1
ATOM 652 C CA . PRO A 1 85 ? -18.202 21.346 9.402 1.00 51.56 85 PRO A CA 1
ATOM 653 C C . PRO A 1 85 ? -17.242 20.173 9.145 1.00 51.56 85 PRO A C 1
ATOM 655 O O . PRO A 1 85 ? -16.089 20.420 8.765 1.00 51.56 85 PRO A O 1
ATOM 658 N N . PRO A 1 86 ? -17.665 18.916 9.381 1.00 58.19 86 PRO A N 1
ATOM 659 C CA . PRO A 1 86 ? -16.799 17.769 9.180 1.00 58.19 86 PRO A CA 1
ATOM 660 C C . PRO A 1 86 ? -16.306 17.788 7.737 1.00 58.19 86 PRO A C 1
ATOM 662 O O . PRO A 1 86 ? -17.074 18.008 6.797 1.00 58.19 86 PRO A O 1
ATOM 665 N N . SER A 1 87 ? -15.005 17.569 7.547 1.00 66.06 87 SER A N 1
ATOM 666 C CA . SER A 1 87 ? -14.481 17.375 6.200 1.00 66.06 87 SER A CA 1
ATOM 667 C C . SER A 1 87 ? -15.237 16.211 5.528 1.00 66.06 87 SER A C 1
ATOM 669 O O . SER A 1 87 ? -15.633 15.262 6.217 1.00 66.06 87 SER A O 1
ATOM 671 N N . PRO A 1 88 ? -15.412 16.212 4.195 1.00 73.62 88 PRO A N 1
ATOM 672 C CA . PRO A 1 88 ? -16.072 15.102 3.505 1.00 73.62 88 PRO A CA 1
ATOM 673 C C . PRO A 1 88 ? -15.461 13.735 3.859 1.00 73.62 88 PRO A C 1
ATOM 675 O O . PRO A 1 88 ? -16.170 12.761 4.074 1.00 73.62 88 PRO A O 1
ATOM 678 N N . ILE A 1 89 ? -14.136 13.691 4.036 1.00 73.50 89 ILE A N 1
ATOM 679 C CA . ILE A 1 89 ? -13.391 12.476 4.391 1.00 73.50 89 ILE A CA 1
ATOM 680 C C . ILE A 1 89 ? -13.739 11.988 5.801 1.00 73.50 89 ILE A C 1
ATOM 682 O O . ILE A 1 89 ? -13.852 10.787 6.021 1.00 73.50 89 ILE A O 1
ATOM 686 N N . THR A 1 90 ? -13.909 12.894 6.762 1.00 72.69 90 THR A N 1
ATOM 687 C CA . THR A 1 90 ? -14.259 12.517 8.139 1.00 72.69 90 THR A CA 1
ATOM 688 C C . THR A 1 90 ? -15.689 11.993 8.242 1.00 72.69 90 THR A C 1
ATOM 690 O O . THR A 1 90 ? -15.916 11.046 8.988 1.00 72.69 90 THR A O 1
ATOM 693 N N . SER A 1 91 ? -16.622 12.532 7.446 1.00 75.25 91 SER A N 1
ATOM 694 C CA . SER A 1 91 ? -17.985 11.989 7.341 1.00 75.25 91 SER A CA 1
ATOM 695 C C . SER A 1 91 ? -17.971 10.579 6.752 1.00 75.25 91 SER A C 1
ATOM 697 O O . SER A 1 91 ? -18.511 9.662 7.361 1.00 75.25 91 SER A O 1
ATOM 699 N N . ASP A 1 92 ? -17.269 10.383 5.629 1.00 80.94 92 ASP A N 1
ATOM 700 C CA . ASP A 1 92 ? -17.134 9.068 4.990 1.00 80.94 92 ASP A CA 1
ATOM 701 C C . ASP A 1 92 ? -16.539 8.027 5.947 1.00 80.94 92 ASP A C 1
ATOM 703 O O . ASP A 1 92 ? -16.971 6.876 5.993 1.00 80.94 92 ASP A O 1
ATOM 707 N N . VAL A 1 93 ? -15.516 8.416 6.713 1.00 78.69 93 VAL A N 1
ATOM 708 C CA . VAL A 1 93 ? -14.887 7.535 7.701 1.00 78.69 93 VAL A CA 1
ATOM 709 C C . VAL A 1 93 ? -15.864 7.193 8.815 1.00 78.69 93 VAL A C 1
ATOM 711 O O . VAL A 1 93 ? -15.967 6.017 9.154 1.00 78.69 93 VAL A O 1
ATOM 714 N N . LYS A 1 94 ? -16.606 8.171 9.349 1.00 77.69 94 LYS A N 1
ATOM 715 C CA . LYS A 1 94 ? -17.628 7.921 10.371 1.00 77.69 94 LYS A CA 1
ATOM 716 C C . LYS A 1 94 ? -18.662 6.920 9.857 1.00 77.69 94 LYS A C 1
ATOM 718 O O . LYS A 1 94 ? -18.842 5.887 10.489 1.00 77.69 94 LYS A O 1
ATOM 723 N N . ASP A 1 95 ? -19.204 7.124 8.659 1.00 79.62 95 ASP A N 1
ATOM 724 C CA . ASP A 1 95 ? -20.179 6.209 8.052 1.00 79.62 95 ASP A CA 1
ATOM 725 C C . ASP A 1 95 ? -19.618 4.793 7.849 1.00 79.62 95 ASP A C 1
ATOM 727 O O . ASP A 1 95 ? -20.287 3.799 8.145 1.00 79.62 95 ASP A O 1
ATOM 731 N N . ILE A 1 96 ? -18.379 4.664 7.365 1.00 81.56 96 ILE A N 1
ATOM 732 C CA . ILE A 1 96 ? -17.724 3.359 7.182 1.00 81.56 96 ILE A CA 1
ATOM 733 C C . ILE A 1 96 ? -17.536 2.650 8.524 1.00 81.56 96 ILE A C 1
ATOM 735 O O . ILE A 1 96 ? -17.736 1.438 8.602 1.00 81.56 96 ILE A O 1
ATOM 739 N N . LEU A 1 97 ? -17.145 3.387 9.564 1.00 77.69 97 LEU A N 1
ATOM 740 C CA . LEU A 1 97 ? -16.898 2.832 10.889 1.00 77.69 97 LEU A CA 1
ATOM 741 C C . LEU A 1 97 ? -18.190 2.497 11.625 1.00 77.69 97 LEU A C 1
ATOM 743 O O . LEU A 1 97 ? -18.225 1.464 12.272 1.00 77.69 97 LEU A O 1
ATOM 747 N N . THR A 1 98 ? -19.254 3.290 11.484 1.00 76.38 98 THR A N 1
ATOM 748 C CA . THR A 1 98 ? -20.580 2.974 12.037 1.00 76.38 98 THR A CA 1
ATOM 749 C C . THR A 1 98 ? -21.174 1.724 11.387 1.00 76.38 98 THR A C 1
ATOM 751 O O . THR A 1 98 ? -21.836 0.934 12.053 1.00 76.38 98 THR A O 1
ATOM 754 N N . ASN A 1 99 ? -20.913 1.507 10.094 1.00 75.94 99 ASN A N 1
ATOM 755 C CA . ASN A 1 99 ? -21.338 0.297 9.383 1.00 75.94 99 ASN A CA 1
ATOM 756 C C . ASN A 1 99 ? -20.401 -0.907 9.590 1.00 75.94 99 ASN A C 1
ATOM 758 O O . ASN A 1 99 ? -20.739 -2.027 9.200 1.00 75.94 99 ASN A O 1
ATOM 762 N N . ALA A 1 100 ? -19.219 -0.702 10.167 1.00 70.31 100 ALA A N 1
ATOM 763 C CA . ALA A 1 100 ? -18.317 -1.770 10.572 1.00 70.31 100 ALA A CA 1
ATOM 764 C C . ALA A 1 100 ? -18.569 -2.095 12.053 1.00 70.31 100 ALA A C 1
ATOM 766 O O . ALA A 1 100 ? -18.767 -1.186 12.849 1.00 70.31 100 ALA A O 1
ATOM 767 N N . ASN A 1 101 ? -18.529 -3.365 12.482 1.00 74.00 101 ASN A N 1
ATOM 768 C CA . ASN A 1 101 ? -18.623 -3.650 13.925 1.00 74.00 101 ASN A CA 1
ATOM 769 C C . ASN A 1 101 ? -17.265 -3.385 14.600 1.00 74.00 101 ASN A C 1
ATOM 771 O O . ASN A 1 101 ? -16.538 -4.295 15.007 1.00 74.00 101 ASN A O 1
ATOM 775 N N . VAL A 1 102 ? -16.883 -2.111 14.666 1.00 75.50 102 VAL A N 1
ATOM 776 C CA . VAL A 1 102 ? -15.700 -1.653 15.389 1.00 75.50 102 VAL A CA 1
ATOM 777 C C . VAL A 1 102 ? -15.992 -1.775 16.878 1.00 75.50 102 VAL A C 1
ATOM 779 O O . VAL A 1 102 ? -16.898 -1.136 17.402 1.00 75.50 102 VAL A O 1
ATOM 782 N N . VAL A 1 103 ? -15.222 -2.614 17.562 1.00 73.81 103 VAL A N 1
ATOM 783 C CA . VAL A 1 103 ? -15.426 -2.916 18.986 1.00 73.81 103 VAL A CA 1
ATOM 784 C C . VAL A 1 103 ? -14.869 -1.800 19.864 1.00 73.81 103 VAL A C 1
ATOM 786 O O . VAL A 1 103 ? -15.434 -1.477 20.906 1.00 73.81 103 VAL A O 1
ATOM 789 N N . SER A 1 104 ? -13.741 -1.220 19.460 1.00 76.44 104 SER A N 1
ATOM 790 C CA . SER A 1 104 ? -13.096 -0.129 20.181 1.00 76.44 104 SER A CA 1
ATOM 791 C C . SER A 1 104 ? -12.115 0.621 19.291 1.00 76.44 104 SER A C 1
ATOM 793 O O . SER A 1 104 ? -11.578 0.077 18.322 1.00 76.44 104 SER A O 1
ATOM 795 N N . ILE A 1 105 ? -11.868 1.880 19.645 1.00 75.56 105 ILE A N 1
ATOM 796 C CA . ILE A 1 105 ? -10.820 2.707 19.053 1.00 75.56 105 ILE A CA 1
ATOM 797 C C . ILE A 1 105 ? -9.926 3.189 20.193 1.00 75.56 105 ILE A C 1
ATOM 799 O O . ILE A 1 105 ? -10.423 3.763 21.162 1.00 75.56 105 ILE A O 1
ATOM 803 N N . SER A 1 106 ? -8.623 2.927 20.106 1.00 78.19 106 SER A N 1
ATOM 804 C CA . SER A 1 106 ? -7.645 3.268 21.140 1.00 78.19 106 SER A CA 1
ATOM 805 C C . SER A 1 106 ? -6.469 4.065 20.572 1.00 78.19 106 SER A C 1
ATOM 807 O O . SER A 1 106 ? -6.033 3.872 19.434 1.00 78.19 106 SER A O 1
ATOM 809 N N . CYS A 1 107 ? -5.941 4.981 21.388 1.00 73.06 107 CYS A N 1
ATOM 810 C CA . CYS A 1 107 ? -4.673 5.642 21.104 1.00 73.06 107 CYS A CA 1
ATOM 811 C C . CYS A 1 107 ? -3.547 4.812 21.719 1.00 73.06 107 CYS A C 1
ATOM 813 O O . CYS A 1 107 ? -3.550 4.566 22.927 1.00 73.06 107 CYS A O 1
ATOM 815 N N . ILE A 1 108 ? -2.584 4.401 20.903 1.00 74.12 108 ILE A N 1
ATOM 816 C CA . ILE A 1 108 ? -1.422 3.630 21.341 1.00 74.12 108 ILE A CA 1
ATOM 817 C C . ILE A 1 108 ? -0.140 4.425 21.125 1.00 74.12 108 ILE A C 1
ATOM 819 O O . ILE A 1 108 ? -0.030 5.281 20.245 1.00 74.12 108 ILE A O 1
ATOM 823 N N . ARG A 1 109 ? 0.879 4.135 21.936 1.00 67.44 109 ARG A N 1
ATOM 824 C CA . ARG A 1 109 ? 2.184 4.781 21.777 1.00 67.44 109 ARG A CA 1
ATOM 825 C C . ARG A 1 109 ? 2.799 4.353 20.446 1.00 67.44 109 ARG A C 1
ATOM 827 O O . ARG A 1 109 ? 2.815 3.174 20.106 1.00 67.44 109 ARG A O 1
ATOM 834 N N . ARG A 1 110 ? 3.439 5.285 19.736 1.00 62.12 110 ARG A N 1
ATOM 835 C CA . ARG A 1 110 ? 4.157 5.013 18.473 1.00 62.12 110 ARG A CA 1
ATOM 836 C C . ARG A 1 110 ? 5.166 3.854 18.557 1.00 62.12 110 ARG A C 1
ATOM 838 O O . ARG A 1 110 ? 5.394 3.156 17.577 1.00 62.12 110 ARG A O 1
ATOM 845 N N . GLN A 1 111 ? 5.767 3.628 19.730 1.00 64.06 111 GLN A N 1
ATOM 846 C CA . GLN A 1 111 ? 6.690 2.506 19.969 1.00 64.06 111 GLN A CA 1
ATOM 847 C C . GLN A 1 111 ? 6.004 1.132 19.944 1.00 64.06 111 GLN A C 1
ATOM 849 O O . GLN A 1 111 ? 6.673 0.128 19.704 1.00 64.06 111 GLN A O 1
ATOM 854 N N . GLU A 1 112 ? 4.699 1.097 20.184 1.00 66.06 112 GLU A N 1
ATOM 855 C CA . GLU A 1 112 ? 3.856 -0.093 20.099 1.00 66.06 112 GLU A CA 1
ATOM 856 C C . GLU A 1 112 ? 3.273 -0.213 18.682 1.00 66.06 112 GLU A C 1
ATOM 858 O O . GLU A 1 112 ? 3.203 -1.313 18.148 1.00 66.06 112 GLU A O 1
ATOM 863 N N . ASN A 1 113 ? 3.053 0.908 17.980 1.00 72.00 113 ASN A N 1
ATOM 864 C CA . ASN A 1 113 ? 2.620 0.961 16.576 1.00 72.00 113 ASN A CA 1
ATOM 865 C C . ASN A 1 113 ? 3.733 0.750 15.521 1.00 72.00 113 ASN A C 1
ATOM 867 O O . ASN A 1 113 ? 3.666 1.255 14.399 1.00 72.00 113 ASN A O 1
ATOM 871 N N . LYS A 1 114 ? 4.788 -0.004 15.855 1.00 78.12 114 LYS A N 1
ATOM 872 C CA . LYS A 1 114 ? 5.949 -0.201 14.962 1.00 78.12 114 LYS A CA 1
ATOM 873 C C . LYS A 1 114 ? 5.577 -0.840 13.631 1.00 78.12 114 LYS A C 1
ATOM 875 O O . LYS A 1 114 ? 6.139 -0.481 12.602 1.00 78.12 114 LYS A O 1
ATOM 880 N N . LEU A 1 115 ? 4.660 -1.804 13.649 1.00 75.31 115 LEU A N 1
ATOM 881 C CA . LEU A 1 115 ? 4.349 -2.583 12.458 1.00 75.31 115 LEU A CA 1
ATOM 882 C C . LEU A 1 115 ? 3.625 -1.732 11.407 1.00 75.31 115 LEU A C 1
ATOM 884 O O . LEU A 1 115 ? 4.041 -1.722 10.251 1.00 75.31 115 LEU A O 1
ATOM 888 N N . ALA A 1 116 ? 2.606 -0.963 11.809 1.00 76.06 116 ALA A N 1
ATOM 889 C CA . ALA A 1 116 ? 1.917 -0.051 10.896 1.00 76.06 116 ALA A CA 1
ATOM 890 C C . ALA A 1 116 ? 2.849 1.067 10.405 1.00 76.06 116 ALA A C 1
ATOM 892 O O . ALA A 1 116 ? 2.822 1.400 9.221 1.00 76.06 116 ALA A O 1
ATOM 893 N N . HIS A 1 117 ? 3.743 1.561 11.270 1.00 77.62 117 HIS A N 1
ATOM 894 C CA . HIS A 1 117 ? 4.771 2.527 10.886 1.00 77.62 117 HIS A CA 1
ATOM 895 C C . HIS A 1 117 ? 5.690 2.003 9.775 1.00 77.62 117 HIS A C 1
ATOM 897 O O . HIS A 1 117 ? 5.970 2.698 8.795 1.00 77.62 117 HIS A O 1
ATOM 903 N N . GLU A 1 118 ? 6.147 0.754 9.894 1.00 75.50 118 GLU A N 1
ATOM 904 C CA . GLU A 1 118 ? 6.953 0.121 8.853 1.00 75.50 118 GLU A CA 1
ATOM 905 C C . GLU A 1 118 ? 6.149 -0.052 7.559 1.00 75.50 118 GLU A C 1
ATOM 907 O O . GLU A 1 118 ? 6.654 0.304 6.493 1.00 75.50 118 GLU A O 1
ATOM 912 N N . PHE A 1 119 ? 4.882 -0.482 7.627 1.00 73.75 119 PHE A N 1
ATOM 913 C CA . PHE A 1 119 ? 3.996 -0.528 6.454 1.00 73.75 119 PHE A CA 1
ATOM 914 C C . PHE A 1 119 ? 3.816 0.841 5.796 1.00 73.75 119 PHE A C 1
ATOM 916 O O . PHE A 1 119 ? 3.855 0.933 4.571 1.00 73.75 119 PHE A O 1
ATOM 923 N N . ALA A 1 120 ? 3.700 1.923 6.561 1.00 74.94 120 ALA A N 1
ATOM 924 C CA . ALA A 1 120 ? 3.604 3.256 5.985 1.00 74.94 120 ALA A CA 1
ATOM 925 C C . ALA A 1 120 ? 4.898 3.616 5.233 1.00 74.94 120 ALA A C 1
ATOM 927 O O . ALA A 1 120 ? 4.848 4.091 4.097 1.00 74.94 120 ALA A O 1
ATOM 928 N N . LYS A 1 121 ? 6.077 3.289 5.782 1.00 76.19 121 LYS A N 1
ATOM 929 C CA . LYS A 1 121 ? 7.357 3.450 5.065 1.00 76.19 121 LYS A CA 1
ATOM 930 C C . LYS A 1 121 ? 7.450 2.602 3.801 1.00 76.19 121 LYS A C 1
ATOM 932 O O . LYS A 1 121 ? 8.059 3.056 2.833 1.00 76.19 121 LYS A O 1
ATOM 937 N N . PHE A 1 122 ? 6.868 1.399 3.782 1.00 70.19 122 PHE A N 1
ATOM 938 C CA . PHE A 1 122 ? 6.839 0.564 2.574 1.00 70.19 122 PHE A CA 1
ATOM 939 C C . PHE A 1 122 ? 6.224 1.309 1.380 1.00 70.19 122 PHE A C 1
ATOM 941 O O . PHE A 1 122 ? 6.768 1.206 0.282 1.00 70.19 122 PHE A O 1
ATOM 948 N N . GLY A 1 123 ? 5.208 2.147 1.599 1.00 65.94 123 GLY A N 1
ATOM 949 C CA . GLY A 1 123 ? 4.567 2.942 0.545 1.00 65.94 123 GLY A CA 1
ATOM 950 C C . GLY A 1 123 ? 5.474 4.021 -0.059 1.00 65.94 123 GLY A C 1
ATOM 951 O O . GLY A 1 123 ? 5.209 4.509 -1.154 1.00 65.94 123 GLY A O 1
ATOM 952 N N . HIS A 1 124 ? 6.581 4.366 0.606 1.00 70.81 124 HIS A N 1
ATOM 953 C CA . HIS A 1 124 ? 7.609 5.274 0.083 1.00 70.81 124 HIS A CA 1
ATOM 954 C C . HIS A 1 124 ? 8.773 4.554 -0.591 1.00 70.81 124 HIS A C 1
ATOM 956 O O . HIS A 1 124 ? 9.711 5.214 -1.044 1.00 70.81 124 HIS A O 1
ATOM 962 N N . ARG A 1 125 ? 8.760 3.217 -0.669 1.00 74.19 125 ARG A N 1
ATOM 963 C CA . ARG A 1 125 ? 9.847 2.491 -1.327 1.00 74.19 125 ARG A CA 1
ATOM 964 C C . ARG A 1 125 ? 9.861 2.813 -2.813 1.00 74.19 125 ARG A C 1
ATOM 966 O O . ARG A 1 125 ? 8.891 2.614 -3.538 1.00 74.19 125 ARG A O 1
ATOM 973 N N . THR A 1 126 ? 11.013 3.300 -3.247 1.00 78.69 126 THR A N 1
ATOM 974 C CA . THR A 1 126 ? 11.326 3.568 -4.650 1.00 78.69 126 THR A CA 1
ATOM 975 C C . THR A 1 126 ? 12.318 2.557 -5.215 1.00 78.69 126 THR A C 1
ATOM 977 O O . THR A 1 126 ? 12.621 2.622 -6.400 1.00 78.69 126 THR A O 1
ATOM 980 N N . LYS A 1 127 ? 12.835 1.639 -4.383 1.00 86.88 127 LYS A N 1
ATOM 981 C CA . LYS A 1 127 ? 13.813 0.606 -4.747 1.00 86.88 127 LYS A CA 1
ATOM 982 C C . LYS A 1 127 ? 13.521 -0.710 -4.028 1.00 86.88 127 LYS A C 1
ATOM 984 O O . LYS A 1 127 ? 13.105 -0.701 -2.866 1.00 86.88 127 LYS A O 1
ATOM 989 N N . TRP A 1 128 ? 13.820 -1.824 -4.691 1.00 89.94 128 TRP A N 1
ATOM 990 C CA . TRP A 1 128 ? 13.582 -3.184 -4.198 1.00 89.94 128 TRP A CA 1
ATOM 991 C C . TRP A 1 128 ? 14.835 -4.076 -4.310 1.00 89.94 128 TRP A C 1
ATOM 993 O O . TRP A 1 128 ? 14.842 -5.053 -5.058 1.00 89.94 128 TRP A O 1
ATOM 1003 N N . PRO A 1 129 ? 15.918 -3.781 -3.565 1.00 90.81 129 PRO A N 1
ATOM 1004 C CA . PRO A 1 129 ? 17.165 -4.548 -3.644 1.00 90.81 129 PRO A CA 1
ATOM 1005 C C . PRO A 1 129 ? 17.005 -6.024 -3.262 1.00 90.81 129 PRO A C 1
ATOM 1007 O O . PRO A 1 129 ? 17.723 -6.871 -3.781 1.00 90.81 129 PRO A O 1
ATOM 1010 N N . GLN A 1 130 ? 16.038 -6.346 -2.400 1.00 89.69 130 GLN A N 1
ATOM 1011 C CA . GLN A 1 130 ? 15.770 -7.711 -1.954 1.00 89.69 130 GLN A CA 1
ATOM 1012 C C . GLN A 1 130 ? 15.243 -8.637 -3.059 1.00 89.69 130 GLN A C 1
ATOM 1014 O O . GLN A 1 130 ? 15.203 -9.841 -2.845 1.00 89.69 130 GLN A O 1
ATOM 1019 N N . LEU A 1 131 ? 14.808 -8.098 -4.204 1.00 92.38 131 LEU A N 1
ATOM 1020 C CA . LEU A 1 131 ? 14.239 -8.895 -5.294 1.00 92.38 131 LEU A CA 1
ATOM 1021 C C . LEU A 1 131 ? 15.296 -9.478 -6.233 1.00 92.38 131 LEU A C 1
ATOM 1023 O O . LEU A 1 131 ? 14.960 -10.336 -7.041 1.00 92.38 131 LEU A O 1
ATOM 1027 N N . VAL A 1 132 ? 16.554 -9.036 -6.147 1.00 93.75 132 VAL A N 1
ATOM 1028 C CA . VAL A 1 132 ? 17.635 -9.568 -6.989 1.00 93.75 132 VAL A CA 1
ATOM 1029 C C . VAL A 1 132 ? 17.773 -11.077 -6.764 1.00 93.75 132 VAL A C 1
ATOM 1031 O O . VAL A 1 132 ? 17.879 -11.540 -5.631 1.00 93.75 132 VAL A O 1
ATOM 1034 N N . GLY A 1 133 ? 17.753 -11.843 -7.854 1.00 91.69 133 GLY A N 1
ATOM 1035 C CA . GLY A 1 133 ? 17.782 -13.306 -7.864 1.00 91.69 133 GLY A CA 1
ATOM 1036 C C . GLY A 1 133 ? 16.414 -13.988 -7.732 1.00 91.69 133 GLY A C 1
ATOM 1037 O O . GLY A 1 133 ? 16.331 -15.195 -7.958 1.00 91.69 133 GLY A O 1
ATOM 1038 N N . MET A 1 134 ? 15.340 -13.258 -7.407 1.00 93.88 134 MET A N 1
ATOM 1039 C CA . MET A 1 134 ? 13.976 -13.805 -7.415 1.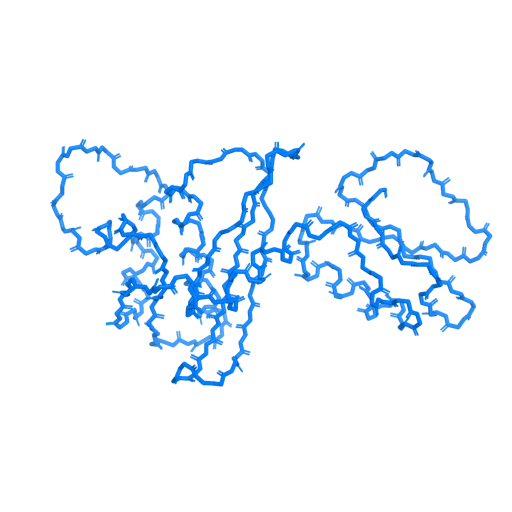00 93.88 134 MET A CA 1
ATOM 1040 C C . MET A 1 134 ? 13.446 -13.950 -8.842 1.00 93.88 134 MET A C 1
ATOM 1042 O O . MET A 1 134 ? 13.911 -13.276 -9.758 1.00 93.88 134 MET A O 1
ATOM 1046 N N . ASN A 1 135 ? 12.431 -14.794 -9.027 1.00 96.62 135 ASN A N 1
ATOM 1047 C CA . ASN A 1 135 ? 11.700 -14.869 -10.289 1.00 96.62 135 ASN A CA 1
ATOM 1048 C C . ASN A 1 135 ? 11.004 -13.527 -10.609 1.00 96.62 135 ASN A C 1
ATOM 1050 O O . ASN A 1 135 ? 10.439 -12.887 -9.718 1.00 96.62 135 ASN A O 1
ATOM 1054 N N . GLY A 1 136 ? 11.025 -13.124 -11.880 1.00 91.25 136 GLY A N 1
ATOM 1055 C CA . GLY A 1 136 ? 10.510 -11.844 -12.359 1.00 91.25 136 GLY A CA 1
ATOM 1056 C C . GLY A 1 136 ? 9.035 -11.603 -12.037 1.00 91.25 136 GLY A C 1
ATOM 1057 O O . GLY A 1 136 ? 8.704 -10.539 -11.520 1.00 91.25 136 GLY A O 1
ATOM 1058 N N . GLU A 1 137 ? 8.160 -12.587 -12.263 1.00 92.62 137 GLU A N 1
ATOM 1059 C CA . GLU A 1 137 ? 6.721 -12.471 -11.963 1.00 92.62 137 GLU A CA 1
ATOM 1060 C C . GLU A 1 137 ? 6.454 -12.372 -10.458 1.00 92.62 137 GLU A C 1
ATOM 1062 O O . GLU A 1 137 ? 5.630 -11.576 -10.007 1.00 92.62 137 GLU A O 1
ATOM 1067 N N . SER A 1 138 ? 7.219 -13.111 -9.650 1.00 88.12 138 SER A N 1
ATOM 1068 C CA . SER A 1 138 ? 7.160 -12.964 -8.189 1.00 88.12 138 SER A CA 1
ATOM 1069 C C . SER A 1 138 ? 7.593 -11.559 -7.752 1.00 88.12 138 SER A C 1
ATOM 1071 O O . SER A 1 138 ? 6.944 -10.937 -6.911 1.00 88.12 138 SER A O 1
ATOM 1073 N N . GLY A 1 139 ? 8.662 -11.030 -8.357 1.00 88.75 139 GLY A N 1
ATOM 1074 C CA . GLY A 1 139 ? 9.133 -9.666 -8.121 1.00 88.75 139 GLY A CA 1
ATOM 1075 C C . GLY A 1 139 ? 8.097 -8.609 -8.510 1.00 88.75 139 GLY A C 1
ATOM 1076 O O . GLY A 1 139 ? 7.842 -7.691 -7.730 1.00 88.75 139 GLY A O 1
ATOM 1077 N N . LYS A 1 140 ? 7.448 -8.777 -9.667 1.00 92.00 140 LYS A N 1
ATOM 1078 C CA . LYS A 1 140 ? 6.338 -7.937 -10.131 1.00 92.00 140 LYS A CA 1
ATOM 1079 C C . LYS A 1 140 ? 5.199 -7.896 -9.121 1.00 92.00 140 LYS A C 1
ATOM 1081 O O . LYS A 1 140 ? 4.803 -6.809 -8.706 1.00 92.00 140 LYS A O 1
ATOM 1086 N N . ALA A 1 141 ? 4.729 -9.061 -8.677 1.00 87.56 141 ALA A N 1
ATOM 1087 C CA . ALA A 1 141 ? 3.645 -9.150 -7.706 1.00 87.56 141 ALA A CA 1
ATOM 1088 C C . ALA A 1 141 ? 3.988 -8.411 -6.402 1.00 87.56 141 ALA A C 1
ATOM 1090 O O . ALA A 1 141 ? 3.160 -7.667 -5.885 1.00 87.56 141 ALA A O 1
ATOM 1091 N N . ILE A 1 142 ? 5.221 -8.547 -5.897 1.00 85.25 142 ILE A N 1
ATOM 1092 C CA . ILE A 1 142 ? 5.671 -7.840 -4.687 1.00 85.25 142 ILE A CA 1
ATOM 1093 C C . ILE A 1 142 ? 5.679 -6.316 -4.892 1.00 85.25 142 ILE A C 1
ATOM 1095 O O . ILE A 1 142 ? 5.267 -5.578 -3.994 1.00 85.25 142 ILE A O 1
ATOM 1099 N N . ILE A 1 143 ? 6.153 -5.833 -6.046 1.00 86.00 143 ILE A N 1
ATOM 1100 C CA . ILE A 1 143 ? 6.230 -4.396 -6.352 1.00 86.00 143 ILE A CA 1
ATOM 1101 C C . ILE A 1 143 ? 4.831 -3.794 -6.481 1.00 86.00 143 ILE A C 1
ATOM 1103 O O . ILE A 1 143 ? 4.521 -2.837 -5.775 1.00 86.00 143 ILE A O 1
ATOM 1107 N N . GLU A 1 144 ? 3.991 -4.356 -7.350 1.00 85.06 144 GLU A N 1
ATOM 1108 C CA . GLU A 1 144 ? 2.667 -3.801 -7.657 1.00 85.06 144 GLU A CA 1
ATOM 1109 C C . GLU A 1 144 ? 1.720 -3.921 -6.461 1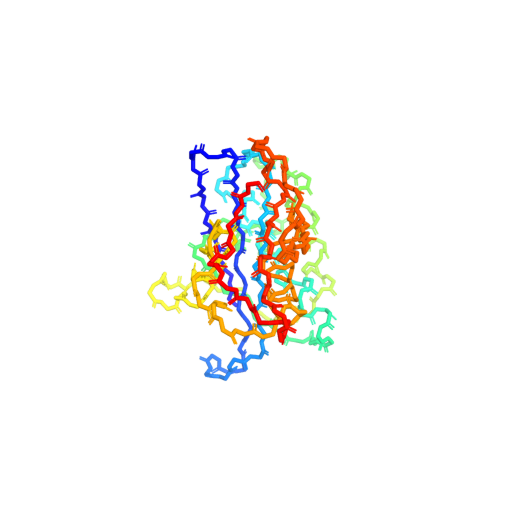.00 85.06 144 GLU A C 1
ATOM 1111 O O . GLU A 1 144 ? 0.942 -3.007 -6.203 1.00 85.06 144 GLU A O 1
ATOM 1116 N N . HIS A 1 145 ? 1.835 -4.984 -5.657 1.00 77.56 145 HIS A N 1
ATOM 1117 C CA . HIS A 1 145 ? 1.078 -5.103 -4.412 1.00 77.56 145 HIS A CA 1
ATOM 1118 C C . HIS A 1 145 ? 1.537 -4.097 -3.345 1.00 77.56 145 HIS A C 1
ATOM 1120 O O . HIS A 1 145 ? 0.716 -3.557 -2.607 1.00 77.56 145 HIS A O 1
ATOM 1126 N N . GLY A 1 146 ? 2.845 -3.836 -3.251 1.00 68.38 146 GLY A N 1
ATOM 1127 C CA . GLY A 1 146 ? 3.409 -2.907 -2.269 1.00 68.38 146 GLY A CA 1
ATOM 1128 C C . GLY A 1 146 ? 3.274 -1.430 -2.649 1.00 68.38 146 GLY A C 1
ATOM 1129 O O . GLY A 1 146 ? 3.354 -0.564 -1.779 1.00 68.38 146 GLY A O 1
ATOM 1130 N N . ASN A 1 147 ? 3.091 -1.128 -3.934 1.00 74.69 147 ASN A N 1
ATOM 1131 C CA . ASN A 1 147 ? 2.965 0.226 -4.448 1.00 74.69 147 ASN A CA 1
ATOM 1132 C C . ASN A 1 147 ? 1.978 0.254 -5.630 1.00 74.69 147 ASN A C 1
ATOM 1134 O O . ASN A 1 147 ? 2.354 0.145 -6.791 1.00 74.69 147 ASN A O 1
ATOM 1138 N N . LEU A 1 148 ? 0.695 0.452 -5.314 1.00 74.25 148 LEU A N 1
ATOM 1139 C CA . LEU A 1 148 ? -0.409 0.409 -6.285 1.00 74.25 148 LEU A CA 1
ATOM 1140 C C . LEU A 1 148 ? -0.362 1.507 -7.362 1.00 74.25 148 LEU A C 1
ATOM 1142 O O . LEU A 1 148 ? -1.157 1.472 -8.297 1.00 74.25 148 LEU A O 1
ATOM 1146 N N . VAL A 1 149 ? 0.517 2.506 -7.222 1.00 77.12 149 VAL A N 1
ATOM 1147 C CA . VAL A 1 149 ? 0.658 3.591 -8.207 1.00 77.12 149 VAL A CA 1
ATOM 1148 C C . VAL A 1 149 ? 1.801 3.356 -9.189 1.00 77.12 149 VAL A C 1
ATOM 1150 O O . VAL A 1 149 ? 2.048 4.222 -10.024 1.00 77.12 149 VAL A O 1
ATOM 1153 N N . VAL A 1 150 ? 2.509 2.224 -9.103 1.00 83.31 150 VAL A N 1
ATOM 1154 C CA . VAL A 1 150 ? 3.515 1.843 -10.099 1.00 83.31 150 VAL A CA 1
ATOM 1155 C C . VAL A 1 150 ? 3.035 0.676 -10.950 1.00 83.31 150 VAL A C 1
ATOM 1157 O O . VAL A 1 150 ? 2.328 -0.213 -10.488 1.00 83.31 150 VAL A O 1
ATOM 1160 N N . THR A 1 151 ? 3.443 0.679 -12.209 1.00 88.44 151 THR A N 1
ATOM 1161 C CA . THR A 1 151 ? 3.306 -0.429 -13.149 1.00 88.44 151 THR A CA 1
ATOM 1162 C C . THR A 1 151 ? 4.692 -0.973 -13.446 1.00 88.44 151 THR A C 1
ATOM 1164 O O . THR A 1 151 ? 5.641 -0.213 -13.660 1.00 88.44 151 THR A O 1
ATOM 1167 N N . THR A 1 152 ? 4.826 -2.292 -13.447 1.00 92.56 152 THR A N 1
ATOM 1168 C CA . THR A 1 152 ? 6.099 -2.934 -13.764 1.00 92.56 152 THR A CA 1
ATOM 1169 C C . THR A 1 152 ? 6.207 -3.231 -15.251 1.00 92.56 152 THR A C 1
ATOM 1171 O O . THR A 1 152 ? 5.234 -3.611 -15.905 1.00 92.56 152 THR A O 1
ATOM 1174 N N . VAL A 1 153 ? 7.410 -3.066 -15.792 1.00 94.81 153 VAL A N 1
ATOM 1175 C CA . VAL A 1 153 ? 7.718 -3.416 -17.179 1.00 94.81 153 VAL A CA 1
ATOM 1176 C C . VAL A 1 153 ? 8.939 -4.319 -17.184 1.00 94.81 153 VAL A C 1
ATOM 1178 O O . VAL A 1 153 ? 9.989 -3.966 -16.643 1.00 94.81 153 VAL A O 1
ATOM 1181 N N . PHE A 1 154 ? 8.789 -5.507 -17.765 1.00 95.50 154 PHE A N 1
ATOM 1182 C CA . PHE A 1 154 ? 9.899 -6.438 -17.915 1.00 95.50 154 PHE A CA 1
ATOM 1183 C C . PHE A 1 154 ? 10.863 -5.956 -18.990 1.00 95.50 154 PHE A C 1
ATOM 1185 O O . PHE A 1 154 ? 10.438 -5.478 -20.037 1.00 95.50 154 PHE A O 1
ATOM 1192 N N . VAL A 1 155 ? 12.154 -6.123 -18.713 1.00 95.75 155 VAL A N 1
ATOM 1193 C CA . VAL A 1 155 ? 13.233 -5.883 -19.669 1.00 95.75 155 VAL A CA 1
ATOM 1194 C C . VAL A 1 155 ? 14.077 -7.141 -19.740 1.00 95.75 155 VAL A C 1
ATOM 1196 O O . VAL A 1 155 ? 14.740 -7.519 -18.766 1.00 95.75 155 VAL A O 1
ATOM 1199 N N . ARG A 1 156 ? 14.045 -7.801 -20.891 1.00 95.06 156 ARG A N 1
ATOM 1200 C CA . ARG A 1 156 ? 14.868 -8.974 -21.185 1.00 95.06 156 ARG A CA 1
ATOM 1201 C C . ARG A 1 156 ? 16.243 -8.548 -21.709 1.00 95.06 156 ARG A C 1
ATOM 1203 O O . ARG A 1 156 ? 16.423 -7.412 -22.158 1.00 95.06 156 ARG A O 1
ATOM 1210 N N . PRO A 1 157 ? 17.251 -9.436 -21.670 1.00 93.62 157 PRO A N 1
ATOM 1211 C CA . PRO A 1 157 ? 18.582 -9.104 -22.164 1.00 93.62 157 PRO A CA 1
ATOM 1212 C C . PRO A 1 157 ? 18.551 -8.658 -23.635 1.00 93.62 157 PRO A C 1
ATOM 1214 O O . PRO A 1 157 ? 18.095 -9.399 -24.501 1.00 93.62 157 PRO A O 1
ATOM 1217 N N . GLY A 1 158 ? 19.061 -7.454 -23.908 1.00 90.19 158 GLY A N 1
ATOM 1218 C CA . GLY A 1 158 ? 19.125 -6.876 -25.255 1.00 90.19 158 GLY A CA 1
ATOM 1219 C C . GLY A 1 158 ? 17.902 -6.055 -25.675 1.00 90.19 158 GLY A C 1
ATOM 1220 O O . GLY A 1 158 ? 17.949 -5.434 -26.734 1.00 90.19 158 GLY A O 1
ATOM 1221 N N . GLU A 1 159 ? 16.840 -6.002 -24.865 1.00 91.44 159 GLU A N 1
ATOM 1222 C CA . GLU A 1 159 ? 15.708 -5.113 -25.134 1.00 91.44 159 GLU A CA 1
ATOM 1223 C C . GLU A 1 159 ? 16.092 -3.647 -24.867 1.00 91.44 159 GLU A C 1
ATOM 1225 O O . GLU A 1 159 ? 16.720 -3.346 -23.844 1.00 91.44 159 GLU A O 1
ATOM 1230 N N . PRO A 1 160 ? 15.746 -2.722 -25.779 1.00 89.56 160 PRO A N 1
ATOM 1231 C CA . PRO A 1 160 ? 15.980 -1.305 -25.565 1.00 89.56 160 PRO A CA 1
ATOM 1232 C C . PRO A 1 160 ? 15.046 -0.772 -24.475 1.00 89.56 160 PRO A C 1
ATOM 1234 O O . PRO A 1 160 ? 13.869 -1.128 -24.421 1.00 89.56 160 PRO A O 1
ATOM 1237 N N . ILE A 1 161 ? 15.567 0.129 -23.645 1.00 89.75 161 ILE A N 1
ATOM 1238 C CA . ILE A 1 161 ? 14.779 0.905 -22.685 1.00 89.75 161 ILE A CA 1
ATOM 1239 C C . ILE A 1 161 ? 14.776 2.373 -23.089 1.00 89.75 161 ILE A C 1
ATOM 1241 O O . ILE A 1 161 ? 15.654 2.839 -23.816 1.00 89.75 161 ILE A O 1
ATOM 1245 N N . THR A 1 162 ? 13.779 3.100 -22.608 1.00 86.56 162 THR A N 1
ATOM 1246 C CA . THR A 1 162 ? 13.745 4.555 -22.692 1.00 86.56 162 THR A CA 1
ATOM 1247 C C . THR A 1 162 ? 14.444 5.154 -21.469 1.00 86.56 162 THR A C 1
ATOM 1249 O O . THR A 1 162 ? 14.276 4.664 -20.354 1.00 86.56 162 THR A O 1
ATOM 1252 N N . ASP A 1 163 ? 15.218 6.223 -21.672 1.00 78.25 163 ASP A N 1
ATOM 1253 C CA . ASP A 1 163 ? 15.921 6.949 -20.597 1.00 78.25 163 ASP A CA 1
ATOM 1254 C C . ASP A 1 163 ? 15.031 8.002 -19.898 1.00 78.25 163 ASP A C 1
ATOM 1256 O O . ASP A 1 163 ? 15.514 8.836 -19.128 1.00 78.25 163 ASP A O 1
ATOM 1260 N N . ASP A 1 164 ? 13.725 8.016 -20.182 1.00 87.25 164 ASP A N 1
ATOM 1261 C CA . ASP A 1 164 ? 12.786 8.925 -19.528 1.00 87.25 164 ASP A CA 1
ATOM 1262 C C . ASP A 1 164 ? 12.568 8.515 -18.069 1.00 87.25 164 ASP A C 1
ATOM 1264 O O . ASP A 1 164 ? 12.486 7.333 -17.757 1.00 87.25 164 ASP A O 1
ATOM 1268 N N . TYR A 1 165 ? 12.445 9.489 -17.167 1.00 81.94 165 TYR A N 1
ATOM 1269 C CA . TYR A 1 165 ? 12.091 9.210 -15.778 1.00 81.94 165 TYR A CA 1
ATOM 1270 C C . TYR A 1 165 ? 10.570 9.189 -15.611 1.00 81.94 165 TYR A C 1
ATOM 1272 O O . TYR A 1 165 ? 9.905 10.218 -15.761 1.00 81.94 165 TYR A O 1
ATOM 1280 N N . CYS A 1 166 ? 10.026 8.030 -15.251 1.00 82.31 166 CYS A N 1
ATOM 1281 C CA . CYS A 1 166 ? 8.596 7.794 -15.113 1.00 82.31 166 CYS A CA 1
ATOM 1282 C C . CYS A 1 166 ? 8.248 7.357 -13.675 1.00 82.31 166 CYS A C 1
ATOM 1284 O O . CYS A 1 166 ? 8.550 6.251 -13.232 1.00 82.31 166 CYS A O 1
ATOM 1286 N N . VAL A 1 167 ? 7.587 8.242 -12.914 1.00 79.31 167 VAL A N 1
ATOM 1287 C CA . VAL A 1 167 ? 7.307 8.058 -11.469 1.00 79.31 167 VAL A CA 1
ATOM 1288 C C . VAL A 1 167 ? 6.364 6.897 -11.137 1.00 79.31 167 VAL A C 1
ATOM 1290 O O . VAL A 1 167 ? 6.310 6.455 -9.988 1.00 79.31 167 VAL A O 1
ATOM 1293 N N . ASN A 1 168 ? 5.604 6.427 -12.124 1.00 84.19 168 ASN A N 1
ATOM 1294 C CA . ASN A 1 168 ? 4.672 5.309 -12.034 1.00 84.19 168 ASN A CA 1
ATOM 1295 C C . ASN A 1 168 ? 5.179 4.067 -12.783 1.00 84.19 168 ASN A C 1
ATOM 1297 O O . ASN A 1 168 ? 4.392 3.155 -13.022 1.00 84.19 168 ASN A O 1
ATOM 1301 N N . ARG A 1 169 ? 6.466 4.000 -13.145 1.00 91.62 169 ARG A N 1
ATOM 1302 C CA . ARG A 1 169 ? 7.068 2.835 -13.799 1.00 91.62 169 ARG A CA 1
ATOM 1303 C C . ARG A 1 169 ? 8.184 2.245 -12.952 1.00 91.62 169 ARG A C 1
ATOM 1305 O O . ARG A 1 169 ? 8.931 2.965 -12.295 1.00 91.62 169 ARG A O 1
ATOM 1312 N N . VAL A 1 170 ? 8.286 0.921 -12.976 1.00 92.81 170 VAL A N 1
ATOM 1313 C CA . VAL A 1 170 ? 9.429 0.181 -12.440 1.00 92.81 170 VAL A CA 1
ATOM 1314 C C . VAL A 1 170 ? 9.910 -0.807 -13.493 1.00 92.81 170 VAL A C 1
ATOM 1316 O O . VAL A 1 170 ? 9.178 -1.717 -13.883 1.00 92.81 170 VAL A O 1
ATOM 1319 N N . TRP A 1 171 ? 11.159 -0.663 -13.921 1.00 94.44 171 TRP A N 1
ATOM 1320 C CA . TRP A 1 171 ? 11.804 -1.647 -14.785 1.00 94.44 171 TRP A CA 1
ATOM 1321 C C . TRP A 1 171 ? 12.219 -2.886 -13.985 1.00 94.44 171 TRP A C 1
ATOM 1323 O O . TRP A 1 171 ? 12.930 -2.784 -12.979 1.00 94.44 171 TRP A O 1
ATOM 1333 N N . ILE A 1 172 ? 11.810 -4.068 -14.449 1.00 95.88 172 ILE A N 1
ATOM 1334 C CA . ILE A 1 172 ? 12.269 -5.358 -13.929 1.00 95.88 172 ILE A CA 1
ATOM 1335 C C . ILE A 1 172 ? 13.186 -5.994 -14.970 1.00 95.88 172 ILE A C 1
ATOM 1337 O O . ILE A 1 172 ? 12.736 -6.634 -15.919 1.00 95.88 172 ILE A O 1
ATOM 1341 N N . PHE A 1 173 ? 14.490 -5.821 -14.773 1.00 96.25 173 PHE A N 1
ATOM 1342 C CA . PHE A 1 173 ? 15.508 -6.443 -15.614 1.00 96.25 173 PHE A CA 1
ATOM 1343 C C . PHE A 1 173 ? 15.662 -7.912 -15.236 1.00 96.25 173 PHE A C 1
ATOM 1345 O O . PHE A 1 173 ? 16.147 -8.208 -14.140 1.00 96.25 173 PHE A O 1
ATOM 1352 N N . VAL A 1 174 ? 15.285 -8.814 -16.137 1.00 97.00 174 VAL A N 1
ATOM 1353 C CA . VAL A 1 174 ? 15.423 -10.263 -15.946 1.00 97.00 174 VAL A CA 1
ATOM 1354 C C . VAL A 1 174 ? 16.571 -10.832 -16.781 1.00 97.00 174 VAL A C 1
ATOM 1356 O O . VAL A 1 174 ? 16.965 -10.252 -17.794 1.00 97.00 174 VAL A O 1
ATOM 1359 N N . ASP A 1 175 ? 17.150 -11.943 -16.337 1.00 95.19 175 ASP A N 1
ATOM 1360 C CA . ASP A 1 175 ? 18.088 -12.743 -17.123 1.00 95.19 175 ASP A CA 1
ATOM 1361 C C . ASP A 1 175 ? 17.362 -13.790 -17.992 1.00 95.19 175 ASP A C 1
ATOM 1363 O O . ASP A 1 175 ? 16.137 -13.797 -18.107 1.00 95.19 175 ASP A O 1
ATOM 1367 N N . HIS A 1 176 ? 18.125 -14.666 -18.649 1.00 95.12 176 HIS A N 1
ATOM 1368 C CA . HIS A 1 176 ? 17.569 -15.727 -19.494 1.00 95.12 176 HIS A CA 1
ATOM 1369 C C . HIS A 1 176 ? 16.836 -16.832 -18.707 1.00 95.12 176 HIS A C 1
ATOM 1371 O O . HIS A 1 176 ? 16.155 -17.645 -19.323 1.00 95.12 176 HIS A O 1
ATOM 1377 N N . GLU A 1 177 ? 16.962 -16.868 -17.377 1.00 94.38 177 GLU A N 1
ATOM 1378 C CA . GLU A 1 177 ? 16.251 -17.783 -16.473 1.00 94.38 177 GLU A CA 1
ATOM 1379 C C . GLU A 1 177 ? 15.040 -17.102 -15.801 1.00 94.38 177 GLU A C 1
ATOM 1381 O O . GLU A 1 177 ? 14.514 -17.606 -14.805 1.00 94.38 177 GLU A O 1
ATOM 1386 N N . ASP A 1 178 ? 14.610 -15.942 -16.315 1.00 93.44 178 ASP A N 1
ATOM 1387 C CA . ASP A 1 178 ? 13.557 -15.089 -15.753 1.00 93.44 178 ASP A CA 1
ATOM 1388 C C . ASP A 1 178 ? 13.833 -14.648 -14.299 1.00 93.44 178 ASP A C 1
ATOM 1390 O O . ASP A 1 178 ? 12.904 -14.360 -13.535 1.00 93.44 178 ASP A O 1
ATOM 1394 N N . LYS A 1 179 ? 15.104 -14.567 -13.883 1.00 95.44 179 LYS A N 1
ATOM 1395 C CA . LYS A 1 179 ? 15.491 -14.048 -12.563 1.00 95.44 179 LYS A CA 1
ATOM 1396 C C . LYS A 1 179 ? 15.851 -12.575 -12.636 1.00 95.44 179 LYS A C 1
ATOM 1398 O O . LYS A 1 179 ? 16.515 -12.120 -13.563 1.00 95.44 179 LYS A O 1
ATOM 1403 N N . VAL A 1 180 ? 15.449 -11.817 -11.623 1.00 95.69 180 VAL A N 1
ATOM 1404 C CA . VAL A 1 180 ? 15.745 -10.386 -11.506 1.00 95.69 180 VAL A CA 1
ATOM 1405 C C . VAL A 1 180 ? 17.253 -10.180 -11.358 1.00 95.69 180 VAL A C 1
ATOM 1407 O O . VAL A 1 180 ? 17.856 -10.591 -10.368 1.00 95.69 180 VAL A O 1
ATOM 1410 N N . ARG A 1 181 ? 17.866 -9.501 -12.326 1.00 96.31 181 ARG A N 1
ATOM 1411 C CA . ARG A 1 181 ? 19.317 -9.278 -12.391 1.00 96.31 181 ARG A CA 1
ATOM 1412 C C . ARG A 1 181 ? 19.758 -8.000 -11.681 1.00 96.31 181 ARG A C 1
ATOM 1414 O O . ARG A 1 181 ? 20.851 -7.945 -11.127 1.00 96.31 181 ARG A O 1
ATOM 1421 N N . ILE A 1 182 ? 18.931 -6.957 -11.732 1.00 92.75 182 ILE A N 1
ATOM 1422 C CA . ILE A 1 182 ? 19.228 -5.626 -11.185 1.00 92.75 182 ILE A CA 1
ATOM 1423 C C . ILE A 1 182 ? 18.117 -5.252 -10.215 1.00 92.75 182 ILE A C 1
ATOM 1425 O O . ILE A 1 182 ? 16.951 -5.525 -10.489 1.00 92.75 182 ILE A O 1
ATOM 1429 N N . ALA A 1 183 ? 18.481 -4.622 -9.095 1.00 94.06 183 ALA A N 1
ATOM 1430 C CA . ALA A 1 183 ? 17.525 -4.127 -8.115 1.00 94.06 183 ALA A CA 1
ATOM 1431 C C . ALA A 1 183 ? 16.494 -3.210 -8.800 1.00 94.06 183 ALA A C 1
ATOM 1433 O O . ALA A 1 183 ? 16.883 -2.145 -9.293 1.00 94.06 183 ALA A O 1
ATOM 1434 N N . PRO A 1 184 ? 15.201 -3.586 -8.827 1.00 93.75 184 PRO A N 1
ATOM 1435 C CA . PRO A 1 184 ? 14.178 -2.752 -9.431 1.00 93.75 184 PRO A CA 1
ATOM 1436 C C . PRO A 1 184 ? 14.084 -1.417 -8.699 1.00 93.75 184 PRO A C 1
ATOM 1438 O O . PRO A 1 184 ? 14.231 -1.349 -7.472 1.00 93.75 184 PRO A O 1
ATOM 1441 N N . GLN A 1 185 ? 13.830 -0.352 -9.449 1.00 91.69 185 GLN A N 1
ATOM 1442 C CA . GLN A 1 185 ? 13.599 0.979 -8.906 1.00 91.69 185 GLN A CA 1
ATOM 1443 C C . GLN A 1 185 ? 12.601 1.747 -9.765 1.00 91.69 185 GLN A C 1
ATOM 1445 O O . GLN A 1 185 ? 12.456 1.456 -10.950 1.00 91.69 185 GLN A O 1
ATOM 1450 N N . ILE A 1 186 ? 11.933 2.726 -9.156 1.00 88.25 186 ILE A N 1
ATOM 1451 C CA . ILE A 1 186 ? 11.063 3.654 -9.877 1.00 88.25 186 ILE A CA 1
ATOM 1452 C C . ILE A 1 186 ? 11.911 4.489 -10.838 1.00 88.25 186 ILE A C 1
ATOM 1454 O O . ILE A 1 186 ? 12.905 5.089 -10.411 1.00 88.25 186 ILE A O 1
ATOM 1458 N N . GLY A 1 187 ? 11.500 4.521 -12.105 1.00 82.25 187 GLY A N 1
ATOM 1459 C CA . GLY A 1 187 ? 12.193 5.188 -13.205 1.00 82.25 187 GLY A CA 1
ATOM 1460 C C . GLY A 1 187 ? 11.632 4.803 -14.563 1.00 82.25 187 GLY A C 1
ATOM 1461 O O . GLY A 1 187 ? 11.221 3.642 -14.768 1.00 82.25 187 GLY A O 1
#

Sequence (187 aa):
MFDRATNMQHSSFSTGVAMLINHASFIAGLSKKYLGFANAETIEAIATRDAAFLARALYISNFSLEGDVQIVIHMVQDEDDEFSPPSPITSDVKDILTNANVVSISCIRRQENKLAHEFAKFGHRTKWPQLVGMNGESGKAIIEHGNLVVTTVFVRPGEPITDDYCVNRVWIFVDHEDKVRIAPQIG

Radius of gyration: 18.97 Å; chains: 1; bounding box: 41×42×47 Å

pLDDT: mean 78.75, std 11.85, range [46.38, 97.0]

InterPro domains:
  IPR000864 Proteinase inhibitor I13, potato inhibitor I [PF00280] (124-187)
  IPR002156 Ribonuclease H domain [PF13456] (5-122)
  IPR036354 Proteinase inhibitor I13, potato inhibitor I superfamily [SSF54654] (123-187)
  IPR036397 Ribonuclease H superfamily [G3DSA:3.30.420.10] (1-123)
  IPR053151 Ribonuclease H-like [PTHR47723] (5-127)

Secondary structure (DSSP, 8-state):
-EEEEEETTTTEEEEEEEEEETTTEEEEEEEEEEES---HHHHHHHHHHHHHHHHHHTT--EEEEEES-HHHHHHHH-S--TTSPPPHHHHHHHHHHHTTEEEEEEE--TTT-HHHHHHHHHTT--B-GGGTTSBHHHHHHHHHHH-TT-EEEEE-TT--------TTEEEEEB-TTSBB-S--BB-

Organism: NCBI:txid153742

Foldseek 3Di:
DKDKDDDPVQQKIKIKDWDADVLPHTDDIAIEIDHHDDDPVLRVLVNLVVHLVVCVVVVNQEDEAEEADPVLQCLQPDPDDPPDDDDPSSVVSNVSVVVGNYVYYYYDDVVSVVRRVVLNVLQVDQWAQVQAFPAQVVVQCVVCRSYVQAHEDEDEPPDDDDPDQDQRYKYQYAYPVNGRHDIIGRD